Protein AF-A0A286IMK8-F1 (afdb_monomer)

Mean predicted aligned error: 11.11 Å

Sequence (175 aa):
MNRRSILKTLGTTAIAAVALPTWAKGWTKEGLPSTNFFSVNEQSLTQLLVEAIIPETDTPGAASLGVDKFIALMLKDCHSQEDQTAFKKGLVEIESVAKETFDKPFANCSMAQKQHLIEGLAVYDDSELKKFGGLLKYLTIRGFKHSEYYYTATGFEFAPGKYVGCVELNEGGQE

Nearest PDB structures (foldseek):
  4jd9-assembly7_G  TM=3.143E-01  e=3.909E+00  Phlebotomus duboscqi
 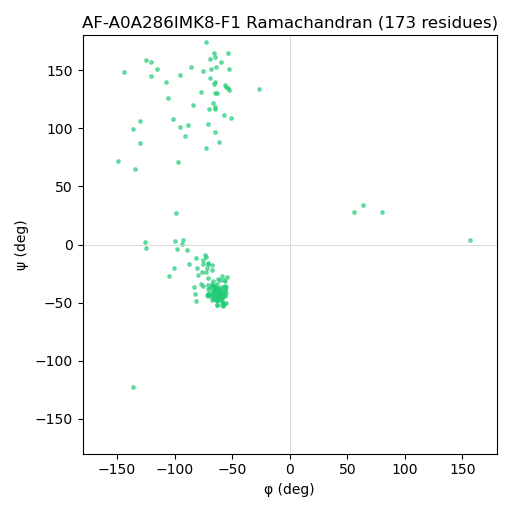 5hdi-assembly2_B  TM=2.600E-01  e=2.887E+00  Mycobacterium tuberculosis
  4m70-assembly4_H  TM=3.092E-01  e=5.855E+00  Solanum tuberosum
  2z36-assembly1_A  TM=1.895E-01  e=4.548E+00  Nonomuraea recticatena

Secondary structure (DSSP, 8-state):
--HHHHHHHHTTS--------GGGS-B-TTTSPP--SS-HHHHHHHHHHHHHHS--SSS--TTTTTHHHHHHHHHHHHS-HHHHHHHHHHHHHHHHHHHHHHSS-GGGS-HHHHHHHHHHHHH-S-HHHHHHHHHHHHHHHHHHHTBHHHHHHTT--SS-----------TT---

Radius of gyration: 23.12 Å; Cα contacts (8 Å, |Δi|>4): 148; chains: 1; bounding box: 50×53×66 Å

Solvent-accessible surface area (backbone atoms only — not comparable to full-atom values): 10482 Å² total; per-residue (Å²): 136,73,78,69,58,63,60,60,67,61,71,78,74,74,91,66,82,79,75,71,56,77,87,76,48,57,53,47,59,85,73,53,80,91,72,81,76,52,54,76,65,56,44,53,51,41,28,54,51,35,22,59,75,38,56,64,70,100,49,86,17,28,40,79,56,31,29,41,59,48,44,45,50,45,40,67,77,74,45,52,73,64,56,47,49,50,42,55,50,33,59,54,50,53,39,48,51,30,30,74,74,68,76,36,53,56,88,74,45,52,71,72,54,47,39,52,52,57,57,43,26,77,66,52,87,50,67,62,50,26,48,30,40,50,50,52,52,52,47,40,56,50,39,45,64,48,22,41,64,42,35,62,74,69,68,62,60,97,68,75,73,78,89,71,90,77,72,86,79,68,94,78,76,81,132

Foldseek 3Di:
DDPVVVVVVVVPDDPDPCPDPPVLAFDALVNQDDDPLDDPVLLVLLLLLLCLLFPDDVDDGLSSRVLSSVLSVCCVPPHDPVVSVLLVVLSVVLQVVLCVVPVDGLVPDDSVSSNVSLVVLCVDPDPSSVSNSVSSSVSSVVSVCRHNRNCVVVVPDSDPDDDPPDDPPDPPDDD

pLDDT: mean 83.24, std 14.69, range [39.19, 97.0]

Structure (mmCIF, N/CA/C/O backbone):
data_AF-A0A286IMK8-F1
#
_entry.id   AF-A0A286IMK8-F1
#
loop_
_atom_site.group_PDB
_atom_site.id
_atom_site.type_symbol
_atom_site.label_atom_id
_atom_site.label_alt_id
_atom_site.label_comp_id
_atom_site.label_asym_id
_atom_site.label_entity_id
_atom_site.label_seq_id
_atom_site.pdbx_PDB_ins_code
_atom_site.Cartn_x
_atom_site.Cartn_y
_atom_site.Cartn_z
_atom_site.occupancy
_atom_site.B_iso_or_equiv
_atom_site.auth_seq_id
_atom_site.auth_comp_id
_atom_site.auth_asym_id
_atom_site.auth_atom_id
_atom_site.pdbx_PDB_model_num
ATOM 1 N N . MET A 1 1 ? 17.763 38.376 -43.093 1.00 50.38 1 MET A N 1
ATOM 2 C CA . MET A 1 1 ? 17.867 37.561 -41.858 1.00 50.38 1 MET A CA 1
ATOM 3 C C . MET A 1 1 ? 17.520 36.111 -42.185 1.00 50.38 1 MET A C 1
ATOM 5 O O . MET A 1 1 ? 16.357 35.796 -42.414 1.00 50.38 1 MET A O 1
ATOM 9 N N . ASN A 1 2 ? 18.535 35.254 -42.326 1.00 53.34 2 ASN A N 1
ATOM 10 C CA . ASN A 1 2 ? 18.394 33.894 -42.856 1.00 53.34 2 ASN A CA 1
ATOM 11 C C . ASN A 1 2 ? 18.080 32.890 -41.737 1.00 53.34 2 ASN A C 1
ATOM 13 O O . ASN A 1 2 ? 18.956 32.468 -40.995 1.00 53.34 2 ASN A O 1
ATOM 17 N N . ARG A 1 3 ? 16.817 32.474 -41.639 1.00 68.25 3 ARG A N 1
ATOM 18 C CA . ARG A 1 3 ? 16.311 31.534 -40.615 1.00 68.25 3 ARG A CA 1
ATOM 19 C C . ARG A 1 3 ? 16.871 30.112 -40.769 1.00 68.25 3 ARG A C 1
ATOM 21 O O . ARG A 1 3 ? 16.818 29.311 -39.847 1.00 68.25 3 ARG A O 1
ATOM 28 N N . ARG A 1 4 ? 17.409 29.802 -41.952 1.00 66.25 4 ARG A N 1
ATOM 29 C CA . ARG A 1 4 ? 17.904 28.471 -42.330 1.00 66.25 4 ARG A CA 1
ATOM 30 C C . ARG A 1 4 ? 19.367 28.221 -41.953 1.00 66.25 4 ARG A C 1
ATOM 32 O O . ARG A 1 4 ? 19.775 27.067 -41.933 1.00 66.25 4 ARG A O 1
ATOM 39 N N . SER A 1 5 ? 20.158 29.256 -41.658 1.00 56.44 5 SER A N 1
ATOM 40 C CA . SER A 1 5 ? 21.561 29.067 -41.254 1.00 56.44 5 SER A CA 1
ATOM 41 C C . SER A 1 5 ? 21.680 28.595 -39.805 1.00 56.44 5 SER A C 1
ATOM 43 O O . SER A 1 5 ? 22.529 27.766 -39.512 1.00 56.44 5 SER 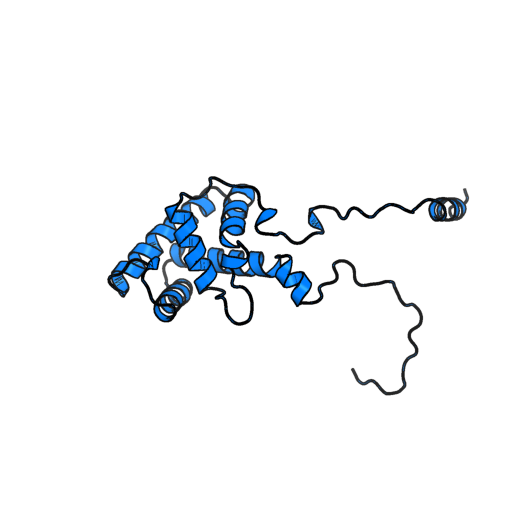A O 1
ATOM 45 N N . ILE A 1 6 ? 20.775 29.042 -38.930 1.00 60.34 6 ILE A N 1
ATOM 46 C CA . ILE A 1 6 ? 20.775 28.705 -37.498 1.00 60.34 6 ILE A CA 1
ATOM 47 C C . ILE A 1 6 ? 20.520 27.205 -37.274 1.00 60.34 6 ILE A C 1
ATOM 49 O O . ILE A 1 6 ? 21.141 26.594 -36.410 1.00 60.34 6 ILE A O 1
ATOM 53 N N . LEU A 1 7 ? 19.678 26.581 -38.105 1.00 60.22 7 LEU A N 1
ATOM 54 C CA . LEU A 1 7 ? 19.396 25.142 -38.023 1.00 60.22 7 LEU A CA 1
ATOM 55 C C . LEU A 1 7 ? 20.573 24.268 -38.477 1.00 60.22 7 LEU A C 1
ATOM 57 O O . LEU A 1 7 ? 20.723 23.153 -37.989 1.00 60.22 7 LEU A O 1
ATOM 61 N N . LYS A 1 8 ? 21.424 24.760 -39.387 1.00 56.56 8 LYS A N 1
ATOM 62 C CA . LYS A 1 8 ? 22.581 23.992 -39.875 1.00 56.56 8 LYS A CA 1
ATOM 63 C C . LYS A 1 8 ? 23.711 23.943 -38.850 1.00 56.56 8 LYS A C 1
ATOM 65 O O . LYS A 1 8 ? 24.350 22.907 -38.721 1.00 56.56 8 LYS A O 1
ATOM 70 N N . THR A 1 9 ? 23.922 25.021 -38.096 1.00 56.53 9 THR A N 1
ATOM 71 C CA . THR A 1 9 ? 24.972 25.079 -37.066 1.00 56.53 9 THR A CA 1
ATOM 72 C C . THR A 1 9 ? 24.598 24.310 -35.795 1.00 56.53 9 THR A C 1
ATOM 74 O O . THR A 1 9 ? 25.484 23.858 -35.080 1.00 56.53 9 THR A O 1
ATOM 77 N N . LEU A 1 10 ? 23.302 24.105 -35.528 1.00 58.66 10 LEU A N 1
ATOM 78 C CA . LEU A 1 10 ? 22.835 23.298 -34.393 1.00 58.66 10 LEU A CA 1
ATOM 79 C C . LEU A 1 10 ? 23.052 21.786 -34.600 1.00 58.66 10 LEU A C 1
ATOM 81 O O . LEU A 1 10 ? 23.125 21.036 -33.633 1.00 58.66 10 LEU A O 1
ATOM 85 N N . GLY A 1 11 ? 23.157 21.332 -35.855 1.00 58.84 11 GLY A N 1
ATOM 86 C CA . GLY A 1 11 ? 23.260 19.908 -36.192 1.00 58.84 11 GLY A CA 1
ATOM 87 C C . GLY A 1 11 ? 24.625 19.270 -35.914 1.00 58.84 11 GLY A C 1
ATOM 88 O O . GLY A 1 11 ? 24.718 18.049 -35.870 1.00 58.84 11 GLY A O 1
ATOM 89 N N . THR A 1 12 ? 25.686 20.059 -35.721 1.00 59.00 12 THR A N 1
ATOM 90 C CA . THR A 1 12 ? 27.065 19.542 -35.645 1.00 59.00 12 THR A CA 1
ATOM 91 C C . THR A 1 12 ? 27.605 19.344 -34.226 1.00 59.00 12 THR A C 1
ATOM 93 O O . THR A 1 12 ? 28.707 18.829 -34.071 1.00 59.00 12 THR A O 1
ATOM 96 N N . THR A 1 13 ? 26.859 19.705 -33.178 1.00 60.62 13 THR A N 1
ATOM 97 C CA . THR A 1 13 ? 27.341 19.650 -31.783 1.00 60.62 13 THR A CA 1
ATOM 98 C C . THR A 1 13 ? 26.315 19.033 -30.834 1.00 60.62 13 THR A C 1
ATOM 100 O O . THR A 1 13 ? 25.808 19.707 -29.941 1.00 60.62 13 THR A O 1
ATOM 103 N N . ALA A 1 14 ? 25.991 17.751 -31.007 1.00 56.91 14 ALA A N 1
ATOM 104 C CA . ALA A 1 14 ? 25.185 17.025 -30.025 1.00 56.91 14 ALA A CA 1
ATOM 105 C C . ALA A 1 14 ? 25.545 15.532 -29.969 1.00 56.91 14 ALA A C 1
ATOM 107 O O . ALA A 1 14 ? 24.767 14.676 -30.372 1.00 56.91 14 ALA A O 1
ATOM 108 N N . ILE A 1 15 ? 26.713 15.210 -29.411 1.00 57.78 15 ILE A N 1
ATOM 109 C CA . ILE A 1 15 ? 26.846 13.969 -28.635 1.00 57.78 15 ILE A CA 1
ATOM 110 C C . ILE A 1 15 ? 26.671 14.387 -27.176 1.00 57.78 15 ILE A C 1
ATOM 112 O O . ILE A 1 15 ? 27.627 14.507 -26.417 1.00 57.78 15 ILE A O 1
ATOM 116 N N . ALA A 1 16 ? 25.439 14.736 -26.812 1.00 60.06 16 ALA A N 1
ATOM 117 C CA . ALA A 1 16 ? 25.075 14.885 -25.414 1.00 60.06 16 ALA A CA 1
ATOM 118 C C . ALA A 1 16 ? 24.733 13.485 -24.900 1.00 60.06 16 ALA A C 1
ATOM 120 O O . ALA A 1 16 ? 23.828 12.842 -25.431 1.00 60.06 16 ALA A O 1
ATOM 121 N N . ALA A 1 17 ? 25.457 12.998 -23.889 1.00 59.66 17 ALA A N 1
ATOM 122 C CA . ALA A 1 17 ? 24.993 11.855 -23.116 1.00 59.66 17 ALA A CA 1
ATOM 123 C C . ALA A 1 17 ? 23.621 12.234 -22.549 1.00 59.66 17 ALA A C 1
ATOM 125 O O . ALA A 1 17 ? 23.520 13.157 -21.738 1.00 59.66 17 ALA A O 1
ATOM 126 N N . VAL A 1 18 ? 22.558 11.592 -23.034 1.00 60.78 18 VAL A N 1
ATOM 127 C CA . VAL A 1 18 ? 21.197 11.867 -22.574 1.00 60.78 18 VAL A CA 1
ATOM 128 C C . VAL A 1 18 ? 21.068 11.270 -21.177 1.00 60.78 18 VAL A C 1
ATOM 130 O O . VAL A 1 18 ? 20.618 10.143 -20.994 1.00 60.78 18 VAL A O 1
ATOM 133 N N . ALA A 1 19 ? 21.512 12.017 -20.168 1.00 65.19 19 ALA A N 1
ATOM 134 C CA . ALA A 1 19 ? 21.077 11.787 -18.806 1.00 65.19 19 ALA A CA 1
ATOM 135 C C . ALA A 1 19 ? 19.581 12.107 -18.787 1.00 65.19 19 ALA A C 1
ATOM 137 O O . ALA A 1 19 ? 19.188 13.274 -18.750 1.00 65.19 19 ALA A O 1
ATOM 138 N N . LEU A 1 20 ? 18.748 11.069 -18.911 1.00 64.19 20 LEU A N 1
ATOM 139 C CA . LEU A 1 20 ? 17.307 11.223 -18.774 1.00 64.19 20 LEU A CA 1
ATOM 140 C C . LEU A 1 20 ? 17.022 11.925 -17.439 1.00 64.19 20 LEU A C 1
ATOM 142 O O . LEU A 1 20 ? 17.604 11.531 -16.419 1.00 64.19 20 LEU A O 1
ATOM 146 N N . PRO A 1 21 ? 16.153 12.950 -17.427 1.00 67.12 21 PRO A N 1
ATOM 147 C CA . PRO A 1 21 ? 15.709 13.561 -16.187 1.00 67.12 21 PRO A CA 1
ATOM 148 C C . PRO A 1 21 ? 15.174 12.502 -15.219 1.00 67.12 21 PRO A C 1
ATOM 150 O O . PRO A 1 21 ? 14.624 11.489 -15.646 1.00 67.12 21 PRO A O 1
ATOM 153 N N . THR A 1 22 ? 15.278 12.740 -13.913 1.00 64.44 22 THR A N 1
ATOM 154 C CA . THR A 1 22 ? 14.801 11.793 -12.888 1.00 64.44 22 THR A CA 1
ATOM 155 C C . THR A 1 22 ? 13.318 11.447 -13.032 1.00 64.44 22 THR A C 1
ATOM 157 O O . THR A 1 22 ? 12.937 10.318 -12.754 1.00 64.44 22 THR A O 1
ATOM 160 N N . TRP A 1 23 ? 12.497 12.371 -13.541 1.00 60.88 23 TRP A N 1
ATOM 161 C CA . TRP A 1 23 ? 11.076 12.140 -13.826 1.00 60.88 23 TRP A CA 1
ATOM 162 C C . TRP A 1 23 ? 10.814 11.218 -15.031 1.00 60.88 23 TRP A C 1
ATOM 164 O O . TRP A 1 23 ? 9.705 10.712 -15.170 1.00 60.88 23 TRP A O 1
ATOM 174 N N . ALA A 1 24 ? 11.809 11.001 -15.899 1.00 64.94 24 ALA A N 1
ATOM 175 C CA . ALA A 1 24 ? 11.723 10.126 -17.072 1.00 64.94 24 ALA A CA 1
ATOM 176 C C . ALA A 1 24 ? 12.189 8.685 -16.781 1.00 64.94 24 ALA A C 1
ATOM 178 O O . ALA A 1 24 ? 12.253 7.859 -17.689 1.00 64.94 24 ALA A O 1
ATOM 179 N N . LYS A 1 25 ? 12.533 8.380 -15.524 1.00 69.19 25 LYS A N 1
ATOM 180 C CA . LYS A 1 25 ? 12.802 7.022 -15.044 1.00 69.19 25 LYS A CA 1
ATOM 181 C C . LYS A 1 25 ? 11.639 6.566 -14.162 1.00 69.19 25 LYS A C 1
ATOM 183 O O . LYS A 1 25 ? 11.116 7.354 -13.376 1.00 69.19 25 LYS A O 1
ATOM 188 N N . GLY A 1 26 ? 11.241 5.299 -14.289 1.00 69.69 26 GLY A N 1
ATOM 189 C CA . GLY A 1 26 ? 10.354 4.665 -13.310 1.00 69.69 26 GLY A CA 1
ATOM 190 C C . GLY A 1 26 ? 10.996 4.662 -11.921 1.00 69.69 26 GLY A C 1
ATOM 191 O O . GLY A 1 26 ? 12.218 4.771 -11.795 1.00 69.69 26 GLY A O 1
ATOM 192 N N . TRP A 1 27 ? 10.181 4.563 -10.874 1.00 83.62 27 TRP A N 1
ATOM 193 C CA . TRP A 1 27 ? 10.703 4.481 -9.510 1.00 83.62 27 TRP A CA 1
ATOM 194 C C . TRP A 1 27 ? 11.038 3.026 -9.139 1.00 83.62 27 TRP A C 1
ATOM 196 O O . TRP A 1 27 ? 10.424 2.084 -9.651 1.00 83.62 27 TRP A O 1
ATOM 206 N N . THR A 1 28 ? 12.000 2.854 -8.228 1.00 82.94 28 THR A N 1
ATOM 207 C CA . THR A 1 28 ? 12.388 1.567 -7.628 1.00 82.94 28 THR A CA 1
ATOM 208 C C . THR A 1 28 ? 12.317 1.636 -6.112 1.00 82.94 28 THR A C 1
ATOM 210 O O . THR A 1 28 ? 12.392 2.719 -5.525 1.00 82.94 28 THR A O 1
ATOM 213 N N . LYS A 1 29 ? 12.219 0.478 -5.457 1.00 82.94 29 LYS A N 1
ATOM 214 C CA . LYS A 1 29 ? 12.190 0.372 -3.994 1.00 82.94 29 LYS A CA 1
ATOM 215 C C . LYS A 1 29 ? 13.415 1.008 -3.330 1.00 82.94 29 LYS A C 1
ATOM 217 O O . LYS A 1 29 ? 13.281 1.599 -2.260 1.00 82.94 29 LYS A O 1
ATOM 222 N N . GLU A 1 30 ? 14.583 0.895 -3.955 1.00 84.81 30 GLU A N 1
ATOM 223 C CA . GLU A 1 30 ? 15.857 1.455 -3.490 1.00 84.81 30 GLU A CA 1
ATOM 224 C C . GLU A 1 30 ? 15.979 2.952 -3.804 1.00 84.81 30 GLU A C 1
ATOM 226 O O . GLU A 1 30 ? 16.683 3.673 -3.101 1.00 84.81 30 GLU A O 1
ATOM 231 N N . GLY A 1 31 ? 15.292 3.426 -4.848 1.00 79.94 31 GLY A N 1
ATOM 232 C CA . GLY A 1 31 ? 15.277 4.829 -5.257 1.00 79.94 31 GLY A CA 1
ATOM 233 C C . GLY A 1 31 ? 14.312 5.711 -4.461 1.00 79.94 31 GLY A C 1
ATOM 234 O O . GLY A 1 31 ? 14.372 6.935 -4.584 1.00 79.94 31 GLY A O 1
ATOM 235 N N . LEU A 1 32 ? 13.424 5.124 -3.652 1.00 83.12 32 LEU A N 1
ATOM 236 C CA . LEU A 1 32 ? 12.491 5.885 -2.823 1.00 83.12 32 LEU A CA 1
ATOM 237 C C . LEU A 1 32 ? 13.187 6.470 -1.583 1.00 83.12 32 LEU A C 1
ATOM 239 O O . LEU A 1 32 ? 13.845 5.734 -0.842 1.00 83.12 32 LEU A O 1
ATOM 243 N N . PRO A 1 33 ? 12.998 7.770 -1.287 1.00 83.38 33 PRO A N 1
ATOM 244 C CA . PRO A 1 33 ? 13.485 8.352 -0.046 1.00 83.38 33 PRO A CA 1
ATOM 245 C C . PRO A 1 33 ? 12.761 7.737 1.158 1.00 83.38 33 PRO A C 1
ATOM 247 O O . PRO A 1 33 ? 11.544 7.541 1.146 1.00 83.38 33 PRO A O 1
ATOM 250 N N . SER A 1 34 ? 13.504 7.475 2.232 1.00 79.75 34 SER A N 1
ATOM 251 C CA . SER A 1 34 ? 12.917 7.045 3.502 1.00 79.75 34 SER A CA 1
ATOM 252 C C . SER A 1 34 ? 12.008 8.138 4.065 1.00 79.75 34 SER A C 1
ATOM 254 O O . SER A 1 34 ? 12.410 9.298 4.182 1.00 79.75 34 SER A O 1
ATOM 256 N N . THR A 1 35 ? 10.788 7.770 4.457 1.00 84.25 35 THR A N 1
ATOM 257 C CA . THR A 1 35 ? 9.839 8.685 5.100 1.00 84.25 35 THR A CA 1
ATOM 258 C C . THR A 1 35 ? 9.459 8.163 6.482 1.00 84.25 35 THR A C 1
ATOM 260 O O . THR A 1 35 ? 9.330 6.960 6.680 1.00 84.25 35 THR A O 1
ATOM 263 N N . ASN A 1 36 ? 9.250 9.077 7.432 1.00 87.38 36 ASN A N 1
ATOM 264 C CA . ASN A 1 36 ? 8.720 8.768 8.767 1.00 87.38 36 ASN A CA 1
ATOM 265 C C . ASN A 1 36 ? 7.212 9.064 8.847 1.00 87.38 36 ASN A C 1
ATOM 267 O O . ASN A 1 36 ? 6.710 9.451 9.900 1.00 87.38 36 ASN A O 1
ATOM 271 N N . PHE A 1 37 ? 6.504 9.003 7.713 1.00 92.62 37 PHE A N 1
ATOM 272 C CA . PHE A 1 37 ? 5.087 9.361 7.663 1.00 92.62 37 PHE A CA 1
ATOM 273 C C . PHE A 1 37 ? 4.227 8.348 8.428 1.00 92.62 37 PHE A C 1
ATOM 275 O O . PHE A 1 37 ? 3.368 8.741 9.221 1.00 92.62 37 PHE A O 1
ATOM 282 N N . PHE A 1 38 ? 4.497 7.059 8.226 1.00 93.94 38 PHE A N 1
ATOM 283 C CA . PHE A 1 38 ? 3.876 5.967 8.962 1.00 93.94 38 PHE A CA 1
ATOM 284 C C . PHE A 1 38 ? 4.736 5.523 10.145 1.00 93.94 38 PHE A C 1
ATOM 286 O O . PHE A 1 38 ? 5.967 5.516 10.084 1.00 93.94 38 PHE A O 1
ATOM 293 N N . SER A 1 39 ? 4.072 5.107 11.219 1.00 94.69 39 SER A N 1
ATOM 294 C CA . SER A 1 39 ? 4.681 4.271 12.250 1.00 94.69 39 SER A CA 1
ATOM 295 C C . SER A 1 39 ? 5.030 2.888 11.686 1.00 94.69 39 SER A C 1
ATOM 297 O O . SER A 1 39 ? 4.524 2.476 10.642 1.00 94.69 39 SER A O 1
ATOM 299 N N . VAL A 1 40 ? 5.861 2.124 12.399 1.00 93.19 40 VAL A N 1
ATOM 300 C CA . VAL A 1 40 ? 6.261 0.766 11.980 1.00 93.19 40 VAL A CA 1
ATOM 301 C C . VAL A 1 40 ? 5.047 -0.150 11.767 1.00 93.19 40 VAL A C 1
ATOM 303 O O . VAL A 1 40 ? 5.008 -0.922 10.807 1.00 93.19 40 VAL A O 1
ATOM 306 N N . ASN A 1 41 ? 4.034 -0.031 12.629 1.00 93.44 41 ASN A N 1
ATOM 307 C CA . ASN A 1 41 ? 2.817 -0.837 12.543 1.00 93.44 41 ASN A CA 1
ATOM 308 C C . ASN A 1 41 ? 1.937 -0.407 11.361 1.00 93.44 41 ASN A C 1
ATOM 310 O O . ASN A 1 41 ? 1.475 -1.262 10.613 1.00 93.44 41 ASN A O 1
ATOM 314 N N . GLU A 1 42 ? 1.759 0.902 11.150 1.00 95.31 42 GLU A N 1
ATOM 315 C CA . GLU A 1 42 ? 1.020 1.441 9.996 1.00 95.31 42 GLU A CA 1
ATOM 316 C C . GLU A 1 42 ? 1.688 1.046 8.671 1.00 95.31 42 GLU A C 1
ATOM 318 O O . GLU A 1 42 ? 1.000 0.655 7.729 1.00 95.31 42 GLU A O 1
ATOM 323 N N . GLN A 1 43 ? 3.024 1.085 8.605 1.00 95.50 43 GLN A N 1
ATOM 324 C CA . GLN A 1 43 ? 3.779 0.660 7.426 1.00 95.50 43 GLN A CA 1
ATOM 325 C C . GLN A 1 43 ? 3.577 -0.834 7.152 1.00 95.50 43 GLN A C 1
ATOM 327 O O . GLN A 1 43 ? 3.278 -1.215 6.024 1.00 95.50 43 GLN A O 1
ATOM 332 N N . SER A 1 44 ? 3.694 -1.672 8.186 1.00 95.00 44 SER A N 1
ATOM 333 C CA . SER A 1 44 ? 3.524 -3.126 8.062 1.00 95.00 44 SER A CA 1
ATOM 334 C C . SER A 1 44 ? 2.101 -3.493 7.633 1.00 95.00 44 SER A C 1
ATOM 336 O O . SER A 1 44 ? 1.912 -4.341 6.763 1.00 95.00 44 SER A O 1
ATOM 338 N N . LEU A 1 45 ? 1.090 -2.822 8.193 1.00 95.81 45 LEU A N 1
ATOM 339 C CA . LEU A 1 45 ? -0.302 -3.011 7.792 1.00 95.81 45 LEU A CA 1
ATOM 340 C C . LEU A 1 45 ? -0.535 -2.557 6.346 1.00 95.81 45 LEU A C 1
ATOM 342 O O . LEU A 1 45 ? -1.134 -3.289 5.562 1.00 95.81 45 LEU A O 1
ATOM 346 N N . THR A 1 46 ? -0.001 -1.395 5.964 1.00 96.44 46 THR A N 1
ATOM 347 C CA . THR A 1 46 ? -0.085 -0.888 4.585 1.00 96.44 46 THR A CA 1
ATOM 348 C C . THR A 1 46 ? 0.576 -1.852 3.603 1.00 96.44 46 THR A C 1
ATOM 350 O O . THR A 1 46 ? 0.008 -2.125 2.551 1.00 96.44 46 THR A O 1
ATOM 353 N N . GLN A 1 47 ? 1.725 -2.432 3.958 1.00 96.25 47 GLN A N 1
ATOM 354 C CA . GLN A 1 47 ? 2.402 -3.448 3.154 1.00 96.25 47 GLN A CA 1
ATOM 355 C C . GLN A 1 47 ? 1.516 -4.676 2.908 1.00 96.25 47 GLN A C 1
ATOM 357 O O . GLN A 1 47 ? 1.403 -5.144 1.779 1.00 96.25 47 GLN A O 1
ATOM 362 N N . LEU A 1 48 ? 0.842 -5.174 3.945 1.00 95.69 48 LEU A N 1
ATOM 363 C CA . LEU A 1 48 ? -0.078 -6.306 3.818 1.00 95.69 48 LEU A CA 1
ATOM 364 C C . LEU A 1 48 ? -1.320 -5.963 2.989 1.00 95.69 48 LEU A C 1
ATOM 366 O O . LEU A 1 48 ? -1.826 -6.817 2.264 1.00 95.69 48 LEU A O 1
ATOM 370 N N . LEU A 1 49 ? -1.812 -4.729 3.101 1.00 96.06 49 LEU A N 1
ATOM 371 C CA . LEU A 1 49 ? -2.959 -4.241 2.342 1.00 96.06 49 LEU A CA 1
ATOM 372 C C . LEU A 1 49 ? -2.646 -4.125 0.850 1.00 96.06 49 LEU A C 1
ATOM 374 O O . LEU A 1 49 ? -3.420 -4.619 0.034 1.00 96.06 49 LEU A O 1
ATOM 378 N N . VAL A 1 50 ? -1.515 -3.512 0.480 1.00 96.62 50 VAL A N 1
ATOM 379 C CA . VAL A 1 50 ? -1.135 -3.396 -0.938 1.00 96.62 50 VAL A CA 1
ATOM 380 C C . VAL A 1 50 ? -0.874 -4.764 -1.558 1.00 96.62 50 VAL A C 1
ATOM 382 O O . VAL A 1 50 ? -1.282 -4.996 -2.693 1.00 96.62 50 VAL A O 1
ATOM 385 N N . GLU A 1 51 ? -0.276 -5.685 -0.799 1.00 95.56 51 GLU A N 1
ATOM 386 C CA . GLU A 1 51 ? -0.051 -7.063 -1.236 1.00 95.56 51 GLU A CA 1
ATOM 387 C C . GLU A 1 51 ? -1.365 -7.812 -1.455 1.00 95.56 51 GLU A C 1
ATOM 389 O O . GLU A 1 51 ? -1.510 -8.550 -2.416 1.00 95.56 51 GLU A O 1
ATOM 394 N N . ALA A 1 52 ? -2.369 -7.590 -0.612 1.00 94.62 52 ALA A N 1
ATOM 395 C CA . ALA A 1 52 ? -3.678 -8.195 -0.820 1.00 94.62 52 ALA A CA 1
ATOM 396 C C . ALA A 1 52 ? -4.449 -7.580 -2.012 1.00 94.62 52 ALA A C 1
ATOM 398 O O . ALA A 1 52 ? -5.354 -8.223 -2.538 1.00 94.62 52 ALA A O 1
ATOM 399 N N . ILE A 1 53 ? -4.103 -6.364 -2.464 1.00 94.62 53 ILE A N 1
ATOM 400 C CA . ILE A 1 53 ? -4.690 -5.741 -3.668 1.00 94.62 53 ILE A CA 1
ATOM 401 C C . ILE A 1 53 ? -4.008 -6.241 -4.951 1.00 94.62 53 ILE A C 1
ATOM 403 O O . ILE A 1 53 ? -4.694 -6.492 -5.942 1.00 94.62 53 ILE A O 1
ATOM 407 N N . ILE A 1 54 ? -2.676 -6.357 -4.956 1.00 94.56 54 ILE A N 1
ATOM 408 C CA . ILE A 1 54 ? -1.895 -6.932 -6.064 1.00 94.56 54 ILE A CA 1
ATOM 409 C C . ILE A 1 54 ? -0.938 -7.975 -5.472 1.00 94.56 54 ILE A C 1
ATOM 411 O O . ILE A 1 54 ? 0.194 -7.620 -5.124 1.00 94.5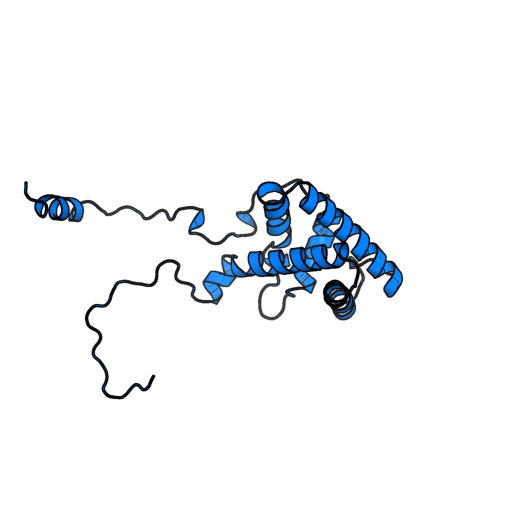6 54 ILE A O 1
ATOM 415 N N . PRO A 1 55 ? -1.390 -9.233 -5.329 1.00 94.44 55 PRO A N 1
ATOM 416 C CA . PRO A 1 55 ? -0.592 -10.284 -4.714 1.00 94.44 55 PRO A CA 1
ATOM 417 C C . PRO A 1 55 ? 0.504 -10.789 -5.644 1.00 94.44 55 PRO A C 1
ATOM 419 O O . PRO A 1 55 ? 0.346 -10.826 -6.868 1.00 94.44 55 PRO A O 1
ATOM 422 N N . GLU A 1 56 ? 1.606 -11.225 -5.045 1.00 93.62 56 GLU A N 1
ATOM 423 C CA . GLU A 1 56 ? 2.660 -11.947 -5.738 1.00 93.62 56 GLU A CA 1
ATOM 424 C C . GLU A 1 56 ? 2.144 -13.297 -6.253 1.00 93.62 56 GLU A C 1
ATOM 426 O O . GLU A 1 56 ? 1.507 -14.076 -5.539 1.00 93.62 56 GLU A O 1
ATOM 431 N N . THR A 1 57 ? 2.405 -13.548 -7.532 1.00 90.44 57 THR A N 1
ATOM 432 C CA . THR A 1 57 ? 2.057 -14.789 -8.234 1.00 90.44 57 THR A CA 1
ATOM 433 C C . THR A 1 57 ? 3.264 -15.203 -9.080 1.00 90.44 57 THR A C 1
ATOM 435 O O . THR A 1 57 ? 4.362 -15.318 -8.544 1.00 90.44 57 THR A O 1
ATOM 438 N N . ASP A 1 58 ? 3.110 -15.353 -10.397 1.00 90.00 58 ASP A N 1
ATOM 439 C CA . ASP A 1 58 ? 4.235 -15.498 -11.331 1.00 90.00 58 ASP A CA 1
ATOM 440 C C . ASP A 1 58 ? 4.944 -14.152 -11.588 1.00 90.00 58 ASP A C 1
ATOM 442 O O . ASP A 1 58 ? 6.041 -14.095 -12.145 1.00 90.00 58 ASP A O 1
ATOM 446 N N . THR A 1 59 ? 4.307 -13.052 -11.178 1.00 90.19 59 THR A N 1
ATOM 447 C CA . THR A 1 59 ? 4.842 -11.689 -11.216 1.00 90.19 59 THR A CA 1
ATOM 448 C C . THR A 1 59 ? 5.009 -11.139 -9.797 1.00 90.19 59 THR A C 1
A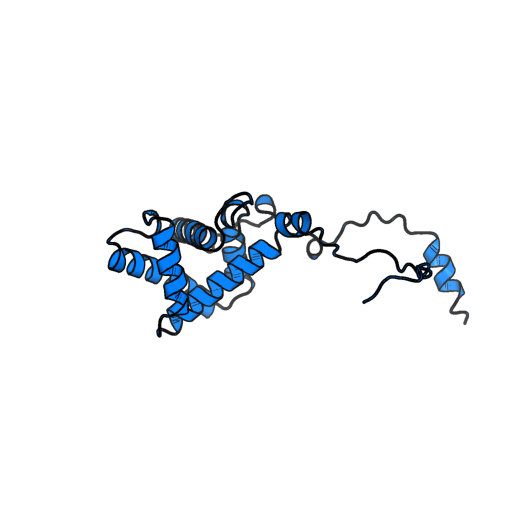TOM 450 O O . 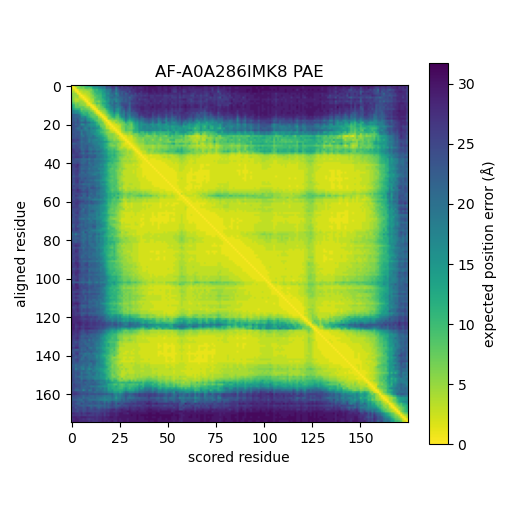THR A 1 59 ? 4.207 -11.491 -8.926 1.00 90.19 59 THR A O 1
ATOM 453 N N . PRO A 1 60 ? 5.976 -10.233 -9.554 1.00 92.81 60 PRO A N 1
ATOM 454 C CA . PRO A 1 60 ? 6.136 -9.566 -8.266 1.00 92.81 60 PRO A CA 1
ATOM 455 C C . PRO A 1 60 ? 4.846 -8.857 -7.831 1.00 92.81 60 PRO A C 1
ATOM 457 O O . PRO A 1 60 ? 4.211 -8.165 -8.630 1.00 92.81 60 PRO A O 1
ATOM 460 N N . GLY A 1 61 ? 4.483 -9.022 -6.557 1.00 94.06 61 GLY A N 1
ATOM 461 C CA . GLY A 1 61 ? 3.374 -8.312 -5.918 1.00 94.06 61 GLY A CA 1
ATOM 462 C C . GLY A 1 61 ? 3.666 -6.832 -5.647 1.00 94.06 61 GLY A C 1
ATOM 463 O O . GLY A 1 61 ? 4.777 -6.327 -5.832 1.00 94.06 61 GLY A O 1
ATOM 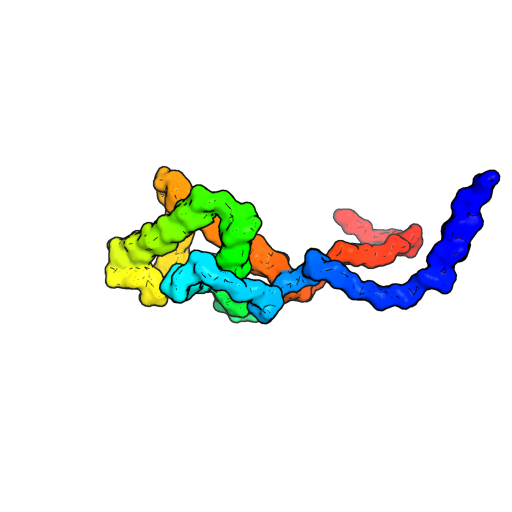464 N N . ALA A 1 62 ? 2.661 -6.097 -5.174 1.00 95.62 62 ALA A N 1
ATOM 465 C CA . ALA A 1 62 ? 2.829 -4.680 -4.853 1.00 95.62 62 ALA A CA 1
ATOM 466 C C . ALA A 1 62 ? 3.780 -4.444 -3.668 1.00 95.62 62 ALA A C 1
ATOM 468 O O . ALA A 1 62 ? 4.537 -3.467 -3.683 1.00 95.62 62 ALA A O 1
ATOM 469 N N . ALA A 1 63 ? 3.795 -5.314 -2.652 1.00 94.44 63 ALA A N 1
ATOM 470 C CA . ALA A 1 63 ? 4.709 -5.131 -1.526 1.00 94.44 63 ALA A CA 1
ATOM 471 C C . ALA A 1 63 ? 6.167 -5.405 -1.909 1.00 94.44 63 ALA A C 1
ATOM 473 O O . ALA A 1 63 ? 7.073 -4.725 -1.417 1.00 94.44 63 ALA A O 1
ATOM 474 N N . SER A 1 64 ? 6.423 -6.368 -2.799 1.00 93.69 64 SER A N 1
ATOM 475 C CA . SER A 1 64 ? 7.793 -6.675 -3.224 1.00 93.69 64 SER A CA 1
ATOM 476 C C . SER A 1 64 ? 8.414 -5.503 -3.993 1.00 93.69 64 SER A C 1
ATOM 478 O O . SER A 1 64 ? 9.568 -5.150 -3.727 1.00 93.69 64 SER A O 1
ATOM 480 N N . LEU A 1 65 ? 7.613 -4.802 -4.807 1.00 93.69 65 LEU A N 1
ATOM 481 C CA . LEU A 1 65 ? 8.003 -3.572 -5.507 1.00 93.69 65 LEU A CA 1
ATOM 482 C C . LEU A 1 65 ? 8.108 -2.334 -4.598 1.00 93.69 65 LEU A C 1
ATOM 484 O O . LEU A 1 65 ? 8.613 -1.305 -5.035 1.00 93.69 65 LEU A O 1
ATOM 488 N N . GLY A 1 66 ? 7.685 -2.412 -3.332 1.00 94.25 66 GLY A N 1
ATOM 489 C CA . GLY A 1 66 ? 7.763 -1.302 -2.375 1.00 94.25 66 GLY A CA 1
ATOM 490 C C . GLY A 1 66 ? 6.652 -0.260 -2.530 1.00 94.25 66 GLY A C 1
ATOM 491 O O . GLY A 1 66 ? 6.859 0.918 -2.224 1.00 94.25 66 GLY A O 1
ATOM 492 N N . VAL A 1 67 ? 5.481 -0.664 -3.035 1.00 96.38 67 VAL A N 1
ATOM 493 C CA . VAL A 1 67 ? 4.339 0.239 -3.263 1.00 96.38 67 VAL A CA 1
ATOM 494 C C . VAL A 1 67 ? 3.828 0.851 -1.953 1.00 96.38 67 VAL A C 1
ATOM 496 O O . VAL A 1 67 ? 3.380 1.992 -1.938 1.00 96.38 67 VAL A O 1
ATOM 499 N N . ASP A 1 68 ? 3.968 0.153 -0.831 1.00 95.75 68 ASP A N 1
ATOM 500 C CA . ASP A 1 68 ? 3.688 0.659 0.515 1.00 95.75 68 ASP A CA 1
ATOM 501 C C . ASP A 1 68 ? 4.516 1.909 0.862 1.00 95.75 68 ASP A C 1
ATOM 503 O O . ASP A 1 68 ? 3.998 2.882 1.414 1.00 95.75 68 ASP A O 1
ATOM 507 N N . LYS A 1 69 ? 5.800 1.926 0.486 1.00 95.19 69 LYS A N 1
ATOM 508 C CA . LYS A 1 69 ? 6.680 3.093 0.665 1.00 95.19 69 LYS A CA 1
ATOM 509 C C . LYS A 1 69 ? 6.315 4.225 -0.288 1.00 95.19 69 LYS A C 1
ATOM 511 O O . LYS A 1 69 ? 6.342 5.391 0.102 1.00 95.19 69 LYS A O 1
ATOM 516 N N . PHE A 1 70 ? 5.951 3.882 -1.524 1.00 95.69 70 PHE A N 1
ATOM 517 C CA . PHE A 1 70 ? 5.450 4.847 -2.500 1.00 95.69 70 PHE A CA 1
ATOM 518 C C . PHE A 1 70 ? 4.189 5.554 -1.979 1.00 95.69 70 PHE A C 1
ATOM 520 O O . PHE A 1 70 ? 4.110 6.778 -2.041 1.00 95.69 70 PHE A O 1
ATOM 527 N N . ILE A 1 71 ? 3.237 4.813 -1.400 1.00 96.38 71 ILE A N 1
ATOM 528 C CA . ILE A 1 71 ? 2.026 5.382 -0.790 1.00 96.38 71 ILE A CA 1
ATOM 529 C C . ILE A 1 71 ? 2.383 6.359 0.331 1.00 96.38 71 ILE A C 1
ATOM 531 O O . ILE A 1 71 ? 1.859 7.472 0.347 1.00 96.38 71 ILE A O 1
ATOM 535 N N . ALA A 1 72 ? 3.297 5.982 1.230 1.00 95.88 72 ALA A N 1
ATOM 536 C CA . ALA A 1 72 ? 3.734 6.852 2.322 1.00 95.88 72 ALA A CA 1
ATOM 537 C C . ALA A 1 72 ? 4.299 8.188 1.806 1.00 95.88 72 ALA A C 1
ATOM 539 O O . ALA A 1 72 ? 3.960 9.251 2.326 1.00 95.88 72 ALA A O 1
ATOM 540 N N . LEU A 1 73 ? 5.118 8.139 0.750 1.00 94.69 73 LEU A N 1
ATOM 541 C CA . LEU A 1 73 ? 5.674 9.327 0.104 1.00 94.69 73 LEU A CA 1
ATOM 542 C C . LEU A 1 73 ? 4.587 10.178 -0.567 1.00 94.69 73 LEU A C 1
ATOM 544 O O . LEU A 1 73 ? 4.534 11.387 -0.359 1.00 94.69 73 LEU A O 1
ATOM 548 N N . MET A 1 74 ? 3.690 9.549 -1.327 1.00 94.81 74 MET A N 1
ATOM 549 C CA . MET A 1 74 ? 2.607 10.242 -2.030 1.00 94.81 74 MET A CA 1
ATOM 550 C C . MET A 1 74 ? 1.635 10.932 -1.073 1.00 94.81 74 MET A C 1
ATOM 552 O O . MET A 1 74 ? 1.173 12.036 -1.359 1.00 94.81 74 MET A O 1
ATOM 556 N N . LEU A 1 75 ? 1.301 10.300 0.052 1.00 95.56 75 LEU A N 1
ATOM 557 C CA . LEU A 1 75 ? 0.435 10.908 1.061 1.00 95.56 75 LEU A CA 1
ATOM 558 C C . LEU A 1 75 ? 1.124 12.093 1.736 1.00 95.56 75 LEU A C 1
ATOM 560 O O . LEU A 1 75 ? 0.504 13.139 1.909 1.00 95.56 75 LEU A O 1
ATOM 564 N N . LYS A 1 76 ? 2.410 11.948 2.066 1.00 94.88 76 LYS A N 1
ATOM 565 C CA . LYS A 1 76 ? 3.193 13.001 2.709 1.00 94.88 76 LYS A CA 1
ATOM 566 C C . LYS A 1 76 ? 3.365 14.237 1.819 1.00 94.88 76 LYS A C 1
ATOM 568 O O . LYS A 1 76 ? 3.175 15.350 2.299 1.00 94.88 76 LYS A O 1
ATOM 573 N N . ASP A 1 77 ? 3.733 14.042 0.553 1.00 93.88 77 ASP A N 1
ATOM 574 C CA . ASP A 1 77 ? 4.195 15.137 -0.308 1.00 93.88 77 ASP A CA 1
ATOM 575 C C . ASP A 1 77 ? 3.112 15.659 -1.269 1.00 93.88 77 ASP A C 1
ATOM 577 O O . ASP A 1 77 ? 3.238 16.768 -1.786 1.00 93.88 77 ASP A O 1
ATOM 581 N N . CYS A 1 78 ? 2.059 14.879 -1.549 1.00 94.12 78 CYS A N 1
ATOM 582 C CA . CYS A 1 78 ? 1.072 15.211 -2.588 1.00 94.12 78 CYS A CA 1
ATOM 583 C C . CYS A 1 78 ? -0.388 15.262 -2.113 1.00 94.12 78 CYS A C 1
ATOM 585 O O . CYS A 1 78 ? -1.254 15.572 -2.929 1.00 94.12 78 CYS A O 1
ATOM 587 N N . HIS A 1 79 ? -0.680 14.953 -0.847 1.00 94.12 79 HIS A N 1
ATOM 588 C CA . HIS A 1 79 ? -2.047 14.967 -0.313 1.00 94.12 79 HIS A CA 1
ATOM 589 C C . HIS A 1 79 ? -2.195 15.942 0.852 1.00 94.12 79 HIS A C 1
ATOM 591 O O . HIS A 1 79 ? -1.223 16.298 1.522 1.00 94.12 79 HIS A O 1
ATOM 597 N N . SER A 1 80 ? -3.433 16.380 1.087 1.00 94.94 80 SER A N 1
ATOM 598 C CA . SER A 1 80 ? -3.751 17.319 2.159 1.00 94.94 80 SER A CA 1
ATOM 599 C C . SER A 1 80 ? -3.600 16.676 3.544 1.00 94.94 80 SER A C 1
ATOM 601 O O . SER A 1 80 ? -3.650 15.456 3.696 1.00 94.94 80 SER A O 1
ATOM 603 N N . GLN A 1 81 ? -3.457 17.497 4.588 1.00 94.50 81 GLN A N 1
ATOM 604 C CA . GLN A 1 81 ? -3.411 17.000 5.969 1.00 94.50 81 GLN A CA 1
ATOM 605 C C . GLN A 1 81 ? -4.704 16.266 6.369 1.00 94.50 81 GLN A C 1
ATOM 607 O O . GLN A 1 81 ? -4.668 15.346 7.191 1.00 94.50 81 GLN A O 1
ATOM 612 N N . GLU A 1 82 ? -5.835 16.665 5.785 1.00 92.75 82 GLU A N 1
ATOM 613 C CA . GLU A 1 82 ? -7.127 16.002 5.954 1.00 92.75 82 GLU A CA 1
ATOM 614 C C . GLU A 1 82 ? -7.073 14.576 5.394 1.00 92.75 82 GLU A C 1
ATOM 616 O O . GLU A 1 82 ? -7.304 13.628 6.144 1.00 92.75 82 GLU A O 1
ATOM 621 N N . ASP A 1 83 ? -6.635 14.408 4.142 1.00 92.31 83 ASP A N 1
ATOM 622 C CA . ASP A 1 83 ? -6.482 13.092 3.504 1.00 92.31 83 ASP A CA 1
ATOM 623 C C . ASP A 1 83 ? -5.495 12.197 4.262 1.00 92.31 83 ASP A C 1
ATOM 625 O O . ASP A 1 83 ? -5.738 11.007 4.454 1.00 92.31 83 ASP A O 1
ATOM 629 N N . GLN A 1 84 ? -4.379 12.765 4.732 1.00 94.25 84 GLN A N 1
ATOM 630 C CA . GLN A 1 84 ? -3.391 12.043 5.537 1.00 94.25 84 GLN A CA 1
ATOM 631 C C . GLN A 1 84 ? -4.003 11.505 6.838 1.00 94.25 84 GLN A C 1
ATOM 633 O O . GLN A 1 84 ? -3.737 10.368 7.233 1.00 94.25 84 GLN A O 1
ATOM 638 N N . THR A 1 85 ? -4.826 12.317 7.503 1.00 93.88 85 THR A N 1
ATOM 639 C CA . THR A 1 85 ? -5.491 11.944 8.758 1.00 93.88 85 THR A CA 1
ATOM 640 C C . THR A 1 85 ? -6.578 10.903 8.508 1.00 93.88 85 THR A C 1
ATOM 642 O O . THR A 1 85 ? -6.631 9.895 9.213 1.00 93.88 85 THR A O 1
ATOM 645 N N . ALA A 1 86 ? -7.395 11.101 7.471 1.00 92.56 86 ALA A N 1
ATOM 646 C CA . ALA A 1 86 ? -8.427 10.157 7.055 1.00 92.56 86 ALA A CA 1
ATOM 647 C C . ALA A 1 86 ? -7.824 8.798 6.675 1.00 92.56 86 ALA A C 1
ATOM 649 O O . ALA A 1 86 ? -8.330 7.757 7.089 1.00 92.56 86 ALA A O 1
ATOM 650 N N . PHE A 1 87 ? -6.686 8.787 5.973 1.00 95.44 87 PHE A N 1
ATOM 651 C CA . PHE A 1 87 ? -6.003 7.549 5.607 1.00 95.44 87 PHE A CA 1
ATOM 652 C C . PHE A 1 87 ? -5.521 6.770 6.835 1.00 95.44 87 PHE A C 1
ATOM 654 O O . PHE A 1 87 ? -5.754 5.567 6.938 1.00 95.44 87 PHE A O 1
ATOM 661 N N . LYS A 1 88 ? -4.888 7.449 7.802 1.00 95.38 88 LYS A N 1
ATOM 662 C CA . LYS A 1 88 ? -4.458 6.814 9.059 1.00 95.38 88 LYS A CA 1
ATOM 663 C C . LYS A 1 88 ? -5.635 6.302 9.885 1.00 95.38 88 LYS A C 1
ATOM 665 O O . LYS A 1 88 ? -5.543 5.226 10.467 1.00 95.38 88 LYS A O 1
ATOM 670 N N . LYS A 1 89 ? -6.753 7.033 9.903 1.00 94.00 89 LYS A N 1
ATOM 671 C CA . LYS A 1 89 ? -7.993 6.567 10.535 1.00 94.00 89 LYS A CA 1
ATOM 672 C C . LYS A 1 89 ? -8.509 5.293 9.859 1.00 94.00 89 LYS A C 1
ATOM 674 O O . LYS A 1 89 ? -8.802 4.327 10.555 1.00 94.00 89 LYS A O 1
ATOM 679 N N . GLY A 1 90 ? -8.511 5.255 8.527 1.00 93.75 90 GLY A N 1
ATOM 680 C CA . GLY A 1 90 ? -8.892 4.074 7.752 1.00 93.75 90 GLY A CA 1
ATOM 681 C C . GLY A 1 90 ? -8.029 2.841 8.050 1.00 93.75 90 GLY A C 1
ATOM 682 O O . GLY A 1 90 ? -8.565 1.740 8.145 1.00 93.75 90 GLY A O 1
ATOM 683 N N . LEU A 1 91 ? -6.721 3.017 8.294 1.00 94.88 91 LEU A N 1
ATOM 684 C CA . LEU A 1 91 ? -5.836 1.928 8.744 1.00 94.88 91 LEU A CA 1
ATOM 685 C C . LEU A 1 91 ? -6.258 1.344 10.102 1.00 94.88 91 LEU A C 1
ATOM 687 O O . LEU A 1 91 ? -6.190 0.135 10.299 1.00 94.88 91 LEU A O 1
ATOM 691 N N . VAL A 1 92 ? -6.702 2.182 11.039 1.00 94.31 92 VAL A N 1
ATOM 692 C CA . VAL A 1 92 ? -7.195 1.713 12.344 1.00 94.31 92 VAL A CA 1
ATOM 693 C C . VAL A 1 92 ? -8.542 1.006 12.194 1.00 94.31 92 VAL A C 1
ATOM 695 O O . VAL A 1 92 ? -8.764 -0.044 12.795 1.00 94.31 92 VAL A O 1
ATOM 698 N N . GLU A 1 93 ? -9.436 1.560 11.377 1.00 92.12 93 GLU A N 1
ATOM 699 C CA . GLU A 1 93 ? -10.775 1.010 11.175 1.00 92.12 93 GLU A CA 1
ATOM 700 C C . GLU A 1 93 ? -10.738 -0.356 10.489 1.00 92.12 93 GLU A C 1
ATOM 702 O O . GLU A 1 93 ? -11.415 -1.269 10.955 1.00 92.12 93 GLU A O 1
ATOM 707 N N . ILE A 1 94 ? -9.910 -0.559 9.457 1.00 91.69 94 ILE A N 1
ATOM 708 C CA . ILE A 1 94 ? -9.809 -1.879 8.814 1.00 91.69 94 ILE A CA 1
ATOM 709 C C . ILE A 1 94 ? -9.273 -2.956 9.763 1.00 91.69 94 ILE A C 1
ATOM 711 O O . ILE A 1 94 ? -9.716 -4.102 9.698 1.00 91.69 94 ILE A O 1
ATOM 715 N N . GLU A 1 95 ? -8.371 -2.599 10.681 1.00 92.06 95 GLU A N 1
ATOM 716 C CA . GLU A 1 95 ? -7.899 -3.519 11.719 1.00 92.06 95 GLU A CA 1
ATOM 717 C C . GLU A 1 95 ? -9.042 -3.891 12.683 1.00 92.06 95 GLU A C 1
ATOM 719 O O . GLU A 1 95 ? -9.178 -5.058 13.059 1.00 92.06 95 GLU A O 1
ATOM 724 N N . SER A 1 96 ? -9.908 -2.928 13.032 1.00 92.19 96 SER A N 1
ATOM 725 C CA . SER A 1 96 ? -11.119 -3.183 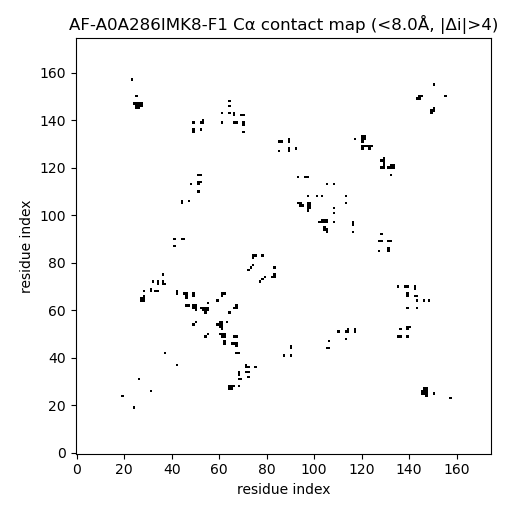13.831 1.00 92.19 96 SER A CA 1
ATOM 726 C C . SER A 1 96 ? -12.093 -4.095 13.092 1.00 92.19 96 SER A C 1
ATOM 728 O O . SER A 1 96 ? -12.519 -5.105 13.646 1.00 92.19 96 SER A O 1
ATOM 730 N N . VAL A 1 97 ? -12.382 -3.808 11.818 1.00 90.94 97 VAL A N 1
ATOM 731 C CA . VAL A 1 97 ? -13.291 -4.615 10.991 1.00 90.94 97 VAL A CA 1
ATOM 732 C C . VAL A 1 97 ? -12.760 -6.041 10.823 1.00 90.94 97 VAL A C 1
ATOM 734 O O . VAL A 1 97 ? -13.532 -6.997 10.909 1.00 90.94 97 VAL A O 1
ATOM 737 N N . ALA A 1 98 ? -11.447 -6.221 10.640 1.00 92.38 98 ALA A N 1
ATOM 738 C CA . ALA A 1 98 ? -10.826 -7.544 10.580 1.00 92.38 98 ALA A CA 1
ATOM 739 C C . ALA A 1 98 ? -11.035 -8.326 11.885 1.00 92.38 98 ALA A C 1
ATOM 741 O O . ALA A 1 98 ? -11.439 -9.494 11.856 1.00 92.38 98 ALA A O 1
ATOM 742 N N . LYS A 1 99 ? -10.822 -7.662 13.026 1.00 93.38 99 LYS A N 1
ATOM 743 C CA . LYS A 1 99 ? -11.020 -8.250 14.350 1.00 93.38 99 LYS A CA 1
ATOM 744 C C . LYS A 1 99 ? -12.489 -8.576 14.622 1.00 93.38 99 LYS A C 1
ATOM 746 O O . LYS A 1 99 ? -12.774 -9.642 15.142 1.00 93.38 99 LYS A O 1
ATOM 751 N N . GLU A 1 100 ? -13.421 -7.713 14.243 1.00 92.25 100 GLU A N 1
ATOM 752 C CA . GLU A 1 100 ? -14.858 -7.946 14.429 1.00 92.25 100 GLU A CA 1
ATOM 753 C C . GLU A 1 100 ? -15.391 -9.067 13.528 1.00 92.25 100 GLU A C 1
ATOM 755 O O . GLU A 1 100 ? -16.215 -9.871 13.957 1.00 92.25 100 GLU A O 1
ATOM 760 N N . THR A 1 101 ? -14.896 -9.157 12.291 1.00 91.69 101 THR A N 1
ATOM 761 C CA . THR A 1 101 ? -15.401 -10.117 11.295 1.00 91.69 101 THR A CA 1
ATOM 762 C C . THR A 1 101 ? -14.785 -11.508 11.459 1.00 91.69 101 THR A C 1
ATOM 764 O O . THR A 1 101 ? -15.457 -12.516 11.240 1.00 91.69 101 THR A O 1
ATOM 767 N N . PHE A 1 102 ? -13.502 -11.588 11.830 1.00 93.25 102 PHE A N 1
ATOM 768 C CA . PHE A 1 102 ? -12.741 -12.844 11.841 1.00 93.25 102 PHE A CA 1
ATOM 769 C C . PHE A 1 102 ? -12.079 -13.183 13.182 1.00 93.25 102 PHE A C 1
ATOM 771 O O . PHE A 1 102 ? -11.379 -14.197 13.251 1.00 93.25 102 PHE A O 1
ATOM 778 N N . ASP A 1 103 ? -12.275 -12.360 14.219 1.00 93.06 103 ASP A N 1
ATOM 779 C CA . ASP A 1 103 ? -11.674 -12.491 15.559 1.00 93.06 103 ASP A CA 1
ATOM 780 C C . ASP A 1 103 ? -10.135 -12.558 15.544 1.00 93.06 103 ASP A C 1
ATOM 782 O O . ASP A 1 103 ? -9.482 -13.190 16.377 1.00 93.06 103 ASP A O 1
ATOM 786 N N . LYS A 1 104 ? -9.520 -11.938 14.529 1.00 93.56 104 LYS A N 1
ATOM 787 C CA . LYS A 1 104 ? -8.072 -11.970 14.286 1.00 93.56 104 LYS A CA 1
ATOM 788 C C . LYS A 1 104 ? -7.589 -10.627 13.732 1.00 93.56 104 LYS A C 1
ATOM 790 O O . LYS A 1 104 ? -8.337 -9.982 13.002 1.00 93.56 104 LYS A O 1
ATOM 795 N N . PRO A 1 105 ? -6.343 -10.217 14.036 1.00 93.25 105 PRO A N 1
ATOM 796 C CA . PRO A 1 105 ? -5.743 -9.039 13.412 1.00 93.25 105 PRO A CA 1
ATOM 797 C C . PRO A 1 105 ? -5.572 -9.257 11.905 1.00 93.25 105 PRO A C 1
ATOM 799 O O . PRO A 1 105 ? -5.367 -10.398 11.471 1.00 93.25 105 PRO A O 1
ATOM 802 N N . PHE A 1 106 ? -5.579 -8.178 11.115 1.00 93.44 106 PHE A N 1
ATOM 803 C CA . PHE A 1 106 ? -5.525 -8.252 9.647 1.00 93.44 106 PHE A CA 1
ATOM 804 C C . PHE A 1 106 ? -4.299 -9.035 9.159 1.00 93.44 106 PHE A C 1
ATOM 806 O O . PHE A 1 106 ? -4.369 -9.816 8.207 1.00 93.44 106 PHE A O 1
ATOM 813 N N . ALA A 1 107 ? -3.171 -8.895 9.862 1.00 93.31 107 ALA A N 1
ATOM 814 C CA . ALA A 1 107 ? -1.942 -9.632 9.581 1.00 93.31 107 ALA A CA 1
ATOM 815 C C . ALA A 1 107 ? -2.126 -11.158 9.579 1.00 93.31 107 ALA A C 1
ATOM 817 O O . ALA A 1 107 ? -1.554 -11.837 8.723 1.00 93.31 107 ALA A O 1
ATOM 818 N N . ASN A 1 108 ? -2.976 -11.672 10.472 1.00 93.94 108 ASN A N 1
ATOM 819 C CA . ASN A 1 108 ? -3.224 -13.101 10.662 1.00 93.94 108 ASN A CA 1
ATOM 820 C C . ASN A 1 108 ? -4.417 -13.625 9.845 1.00 93.94 108 ASN A C 1
ATOM 822 O O . ASN A 1 108 ? -4.738 -14.814 9.927 1.00 93.94 108 ASN A O 1
ATOM 826 N N . CYS A 1 109 ? -5.088 -12.772 9.068 1.00 93.12 109 CYS A N 1
ATOM 827 C CA . CYS A 1 109 ? -6.122 -13.201 8.133 1.00 93.12 109 CYS A CA 1
ATOM 828 C C . CYS A 1 109 ? -5.507 -13.988 6.962 1.00 93.12 109 CYS A C 1
ATOM 830 O O . CYS A 1 109 ? -4.431 -13.660 6.454 1.00 93.12 109 CYS A O 1
ATOM 832 N N . SER A 1 110 ? -6.218 -15.018 6.500 1.00 93.75 110 SER A N 1
ATOM 833 C CA . SER A 1 110 ? -5.887 -15.711 5.247 1.00 93.75 110 SER A CA 1
ATOM 834 C C . SER A 1 110 ? -6.045 -14.775 4.043 1.00 93.75 110 SER A C 1
ATOM 836 O O . SER A 1 110 ? -6.746 -13.766 4.129 1.00 93.75 110 SER A O 1
ATOM 838 N N . MET A 1 111 ? -5.437 -15.111 2.901 1.00 90.75 111 MET A N 1
ATOM 839 C CA . MET A 1 111 ? -5.539 -14.278 1.694 1.00 90.75 111 MET A CA 1
ATOM 840 C C . MET A 1 111 ? -6.997 -14.046 1.269 1.00 90.75 111 MET A C 1
ATOM 842 O O . MET A 1 111 ? -7.395 -12.911 1.033 1.00 90.75 111 MET A O 1
ATOM 846 N N . ALA A 1 112 ? -7.825 -15.096 1.286 1.00 91.81 112 ALA A N 1
ATOM 847 C CA . ALA A 1 112 ? -9.249 -14.983 0.971 1.00 91.81 112 ALA A CA 1
ATOM 848 C C . ALA A 1 112 ? -9.994 -14.030 1.927 1.00 91.81 112 ALA A C 1
ATOM 850 O O . ALA A 1 112 ? -10.838 -13.252 1.496 1.00 91.81 112 ALA A O 1
ATOM 851 N N . GLN A 1 113 ? -9.654 -14.045 3.221 1.00 93.38 113 GLN A N 1
ATOM 852 C CA . GLN A 1 113 ? -10.240 -13.127 4.206 1.00 93.38 113 GLN A CA 1
ATOM 853 C C . GLN A 1 113 ? -9.776 -11.684 3.995 1.00 93.38 113 GLN A C 1
ATOM 855 O O . GLN A 1 113 ? -10.590 -10.769 4.067 1.00 93.38 113 GLN A O 1
ATOM 860 N N . LYS A 1 114 ? -8.489 -11.468 3.697 1.00 93.62 114 LYS A N 1
ATOM 861 C CA . LYS A 1 114 ? -7.953 -10.135 3.376 1.00 93.62 114 LYS A CA 1
ATOM 862 C C . LYS A 1 114 ? -8.651 -9.547 2.156 1.00 93.62 114 LYS A C 1
ATOM 864 O O . LYS A 1 114 ? -9.077 -8.396 2.188 1.00 93.62 114 LYS A O 1
ATOM 869 N N . GLN A 1 115 ? -8.822 -10.358 1.117 1.00 90.94 115 GLN A N 1
ATOM 870 C CA . GLN A 1 115 ? -9.506 -9.948 -0.099 1.00 90.94 115 GLN A CA 1
ATOM 871 C C . GLN A 1 115 ? -10.984 -9.630 0.160 1.00 90.94 115 GLN A C 1
ATOM 873 O O . GLN A 1 115 ? -11.461 -8.592 -0.288 1.00 90.94 115 GLN A O 1
ATOM 878 N N . HIS A 1 116 ? -11.672 -10.435 0.976 1.00 91.19 116 HIS A N 1
ATOM 879 C CA . HIS A 1 116 ? -13.047 -10.152 1.393 1.00 91.19 116 HIS A CA 1
ATOM 880 C C . HIS A 1 116 ? -13.186 -8.793 2.101 1.00 91.19 116 HIS A C 1
ATOM 882 O O . HIS A 1 116 ? -14.104 -8.034 1.802 1.00 91.19 116 HIS A O 1
ATOM 888 N N . LEU A 1 117 ? -12.253 -8.446 2.996 1.00 91.00 117 LEU A N 1
ATOM 889 C CA . LEU A 1 117 ? -12.252 -7.142 3.674 1.00 91.00 117 LEU A CA 1
ATOM 890 C C . LEU A 1 117 ? -12.039 -5.987 2.691 1.00 91.00 117 LEU A C 1
ATOM 892 O O . LEU A 1 117 ? -12.731 -4.974 2.768 1.00 91.00 117 LEU A O 1
ATOM 896 N N . ILE A 1 118 ? -11.105 -6.142 1.751 1.00 90.38 118 ILE A N 1
ATOM 897 C CA . ILE A 1 118 ? -10.793 -5.122 0.740 1.00 90.38 118 ILE A CA 1
ATOM 898 C C . ILE A 1 118 ? -11.959 -4.923 -0.229 1.00 90.38 118 ILE A C 1
ATOM 900 O O . ILE A 1 118 ? -12.265 -3.794 -0.606 1.00 90.38 118 ILE A O 1
ATOM 904 N N . GLU A 1 119 ? -12.628 -5.999 -0.632 1.00 87.88 119 GLU A N 1
ATOM 905 C CA . GLU A 1 119 ? -13.846 -5.922 -1.440 1.00 87.88 119 GLU A CA 1
ATOM 906 C C . GLU A 1 119 ? -14.970 -5.231 -0.659 1.00 87.88 119 GLU A C 1
ATOM 908 O O . GLU A 1 119 ? -15.650 -4.360 -1.205 1.00 87.88 119 GLU A O 1
ATOM 913 N N . GLY A 1 120 ? -15.089 -5.527 0.640 1.00 85.25 120 GLY A N 1
ATOM 914 C CA . GLY A 1 120 ? -15.994 -4.840 1.559 1.00 85.25 120 GLY A CA 1
ATOM 915 C C . GLY A 1 120 ? -15.782 -3.325 1.588 1.00 85.25 120 GLY A C 1
ATOM 916 O O . GLY A 1 120 ? -16.758 -2.579 1.514 1.00 85.25 120 GLY A O 1
ATOM 917 N N . LEU A 1 121 ? -14.527 -2.847 1.580 1.00 83.88 121 LEU A N 1
ATOM 918 C CA . LEU A 1 121 ? -14.195 -1.409 1.537 1.00 83.88 121 LEU A CA 1
ATOM 919 C C . LEU A 1 121 ? -14.834 -0.652 0.362 1.00 83.88 121 LEU A C 1
ATOM 921 O O . LEU A 1 121 ? -15.084 0.546 0.475 1.00 83.88 121 LEU A O 1
ATOM 925 N N . ALA A 1 122 ? -15.107 -1.316 -0.764 1.00 72.44 122 ALA A N 1
ATOM 926 C CA . ALA A 1 122 ? -15.765 -0.687 -1.910 1.00 72.44 122 ALA A CA 1
ATOM 927 C C . ALA A 1 122 ? -17.295 -0.586 -1.754 1.00 72.44 122 ALA A C 1
ATOM 929 O O . ALA A 1 122 ? -17.930 0.211 -2.452 1.00 72.44 122 ALA A O 1
ATOM 930 N N . VAL A 1 123 ? -17.872 -1.400 -0.865 1.00 72.62 123 VAL A N 1
ATOM 931 C CA . VAL A 1 123 ? -19.317 -1.610 -0.707 1.00 72.62 123 VAL A CA 1
ATOM 932 C C . VAL A 1 123 ? -19.879 -0.903 0.527 1.00 72.62 123 VAL A C 1
ATOM 934 O O . VAL A 1 123 ? -21.052 -0.544 0.502 1.00 72.62 123 VAL A O 1
ATOM 937 N N . TYR A 1 124 ? -19.082 -0.662 1.577 1.00 69.19 124 TYR A N 1
ATOM 938 C CA . TYR A 1 124 ? -19.566 0.025 2.781 1.00 69.19 124 TYR A CA 1
ATOM 939 C C . TYR A 1 124 ? -20.220 1.382 2.455 1.00 69.19 124 TYR A C 1
ATOM 941 O O . TYR A 1 124 ? -19.682 2.190 1.693 1.00 69.19 124 TYR A O 1
ATOM 949 N N . ASP A 1 125 ? -21.378 1.630 3.078 1.00 64.56 125 ASP A N 1
ATOM 950 C CA . ASP A 1 125 ? -22.119 2.898 2.992 1.00 64.56 125 ASP A CA 1
ATOM 951 C C . ASP A 1 125 ? -21.446 4.038 3.778 1.00 64.56 125 ASP A C 1
ATOM 953 O O . ASP A 1 125 ? -21.809 5.205 3.613 1.00 64.56 125 ASP A O 1
ATOM 957 N N . ASP A 1 126 ? -20.438 3.729 4.604 1.00 69.94 126 ASP A N 1
ATOM 958 C CA . ASP A 1 126 ? -19.623 4.748 5.261 1.00 69.94 126 ASP A CA 1
ATOM 959 C C . ASP A 1 126 ? -18.730 5.463 4.237 1.00 69.94 126 ASP A C 1
ATOM 961 O O . ASP A 1 126 ? -17.835 4.878 3.614 1.00 69.94 126 ASP A O 1
ATOM 965 N N . SER A 1 127 ? -18.969 6.768 4.085 1.00 75.44 127 SER A N 1
ATOM 966 C CA . SER A 1 127 ? -18.215 7.626 3.179 1.00 75.44 127 SER A CA 1
ATOM 967 C C . SER A 1 127 ? -16.707 7.620 3.447 1.00 75.44 127 SER A C 1
ATOM 969 O O . SER A 1 127 ? -15.940 7.758 2.499 1.00 75.44 127 SER A O 1
ATOM 971 N N . GLU A 1 128 ? -16.265 7.441 4.692 1.00 83.62 128 GLU A N 1
ATOM 972 C CA . GLU A 1 128 ? -14.854 7.556 5.075 1.00 83.62 128 GLU A CA 1
ATOM 973 C C . GLU A 1 128 ? -14.068 6.280 4.759 1.00 83.62 128 GLU A C 1
ATOM 975 O O . GLU A 1 128 ? -13.044 6.347 4.074 1.00 83.62 128 GLU A O 1
ATOM 980 N N . LEU A 1 129 ? -14.582 5.105 5.142 1.00 84.75 129 LEU A N 1
ATOM 981 C CA . LEU A 1 129 ? -13.978 3.815 4.778 1.00 84.75 129 LEU A CA 1
ATOM 982 C C . LEU A 1 129 ? -13.944 3.609 3.264 1.00 84.75 129 LEU A C 1
ATOM 984 O O . LEU A 1 129 ? -12.957 3.108 2.718 1.00 84.75 129 LEU A O 1
ATOM 988 N N . LYS A 1 130 ? -14.992 4.056 2.569 1.00 88.06 130 LYS A N 1
ATOM 989 C CA . LYS A 1 130 ? -15.056 4.010 1.109 1.00 88.06 130 LYS A CA 1
ATOM 990 C C . LYS A 1 130 ? -14.028 4.931 0.454 1.00 88.06 130 LYS A C 1
ATOM 992 O O . LYS A 1 130 ? -13.374 4.525 -0.511 1.00 88.06 130 LYS A O 1
ATOM 997 N N . LYS A 1 131 ? -13.842 6.153 0.972 1.00 88.81 131 LYS A N 1
ATOM 998 C CA . LYS A 1 131 ? -12.775 7.068 0.520 1.00 88.81 131 LYS A CA 1
ATOM 999 C C . LYS A 1 131 ? -11.396 6.462 0.764 1.00 88.81 131 LYS A C 1
ATOM 1001 O O . LYS A 1 131 ? -10.579 6.458 -0.153 1.00 88.81 131 LYS A O 1
ATOM 1006 N N . PHE A 1 132 ? -11.158 5.906 1.953 1.00 92.88 132 PHE A N 1
ATOM 1007 C CA . PHE A 1 132 ? -9.911 5.225 2.297 1.00 92.88 132 PHE A CA 1
ATOM 1008 C C . PHE A 1 132 ? -9.617 4.066 1.339 1.00 92.88 132 PHE A C 1
ATOM 1010 O O . PHE A 1 132 ? -8.556 4.044 0.718 1.00 92.88 132 PHE A O 1
ATOM 1017 N N . GLY A 1 133 ? -10.565 3.142 1.156 1.00 92.81 133 GLY A N 1
ATOM 1018 C CA . GLY A 1 133 ? -10.407 2.003 0.253 1.00 92.81 133 GLY A CA 1
ATOM 1019 C C . GLY A 1 133 ? -10.194 2.427 -1.199 1.00 92.81 133 GLY A C 1
ATOM 1020 O O . GLY A 1 133 ? -9.335 1.877 -1.892 1.00 92.81 133 GLY A O 1
ATOM 1021 N N . GLY A 1 134 ? -10.916 3.457 -1.648 1.00 92.31 134 GLY A N 1
ATOM 1022 C CA . GLY A 1 134 ? -10.732 4.060 -2.965 1.00 92.31 134 GLY A CA 1
ATOM 1023 C C . GLY A 1 134 ? -9.332 4.644 -3.152 1.00 92.31 134 GLY A C 1
ATOM 1024 O O . GLY A 1 134 ? -8.675 4.351 -4.153 1.00 92.31 134 GLY A O 1
ATOM 1025 N N . LEU A 1 135 ? -8.850 5.419 -2.178 1.00 94.12 135 LEU A N 1
ATOM 1026 C CA . LEU A 1 135 ? -7.529 6.045 -2.210 1.00 94.12 135 LEU A CA 1
ATOM 1027 C C . LEU A 1 135 ? -6.403 5.006 -2.140 1.00 94.12 135 LEU A C 1
ATOM 1029 O O . LEU A 1 135 ? -5.476 5.051 -2.948 1.00 94.12 135 LEU A O 1
ATOM 1033 N N . LEU A 1 136 ? -6.510 4.032 -1.235 1.00 95.81 136 LEU A N 1
ATOM 1034 C CA . LEU A 1 136 ? -5.575 2.915 -1.103 1.00 95.81 136 LEU A CA 1
ATOM 1035 C C . LEU A 1 136 ? -5.466 2.135 -2.418 1.00 95.81 136 LEU A C 1
ATOM 1037 O O . LEU A 1 136 ? -4.364 1.938 -2.935 1.00 95.81 136 LEU A O 1
ATOM 1041 N N . LYS A 1 137 ? -6.602 1.739 -3.003 1.00 94.94 137 LYS A N 1
ATOM 1042 C CA . LYS A 1 137 ? -6.640 1.023 -4.284 1.00 94.94 137 LYS A CA 1
ATOM 1043 C C . LYS A 1 137 ? -6.043 1.860 -5.411 1.00 94.94 137 LYS A C 1
ATOM 1045 O O . LYS A 1 137 ? -5.224 1.358 -6.182 1.00 94.94 137 LYS A O 1
ATOM 1050 N N . TYR A 1 138 ? -6.420 3.135 -5.492 1.00 94.94 138 TYR A N 1
ATOM 1051 C CA . TYR A 1 138 ? -5.911 4.061 -6.498 1.00 94.94 138 TYR A CA 1
ATOM 1052 C C . TYR A 1 138 ? -4.387 4.196 -6.427 1.00 94.94 138 TYR A C 1
ATOM 1054 O O . TYR A 1 138 ? -3.708 4.001 -7.439 1.00 94.94 138 TYR A O 1
ATOM 1062 N N . LEU A 1 139 ? -3.836 4.482 -5.244 1.00 96.62 139 LEU A N 1
ATOM 1063 C CA . LEU A 1 139 ? -2.396 4.651 -5.071 1.00 96.62 139 LEU A CA 1
ATOM 1064 C C . LEU A 1 139 ? -1.635 3.339 -5.269 1.00 96.62 139 LEU A C 1
ATOM 1066 O O . LEU A 1 139 ? -0.544 3.371 -5.832 1.00 96.62 139 LEU A O 1
ATOM 1070 N N . THR A 1 140 ? -2.219 2.198 -4.895 1.00 97.00 140 THR A N 1
ATOM 1071 C CA . THR A 1 140 ? -1.606 0.881 -5.121 1.00 97.00 140 THR A CA 1
ATOM 1072 C C . THR A 1 140 ? -1.451 0.593 -6.612 1.00 97.00 140 THR A C 1
ATOM 1074 O O . THR A 1 140 ? -0.350 0.319 -7.088 1.00 97.00 140 THR A O 1
ATOM 1077 N N . ILE A 1 141 ? -2.540 0.731 -7.377 1.00 95.75 141 ILE A N 1
ATOM 1078 C CA . ILE A 1 141 ? -2.528 0.518 -8.831 1.00 95.75 141 ILE A CA 1
ATOM 1079 C C . ILE A 1 141 ? -1.588 1.516 -9.503 1.00 95.75 141 ILE A C 1
ATOM 1081 O O . ILE A 1 141 ? -0.818 1.151 -10.392 1.00 95.75 141 ILE A O 1
ATOM 1085 N N . ARG A 1 142 ? -1.638 2.785 -9.087 1.00 95.12 142 ARG A N 1
ATOM 1086 C CA . ARG A 1 142 ? -0.781 3.830 -9.645 1.00 95.12 142 ARG A CA 1
ATOM 1087 C C . ARG A 1 142 ? 0.693 3.542 -9.377 1.00 95.12 142 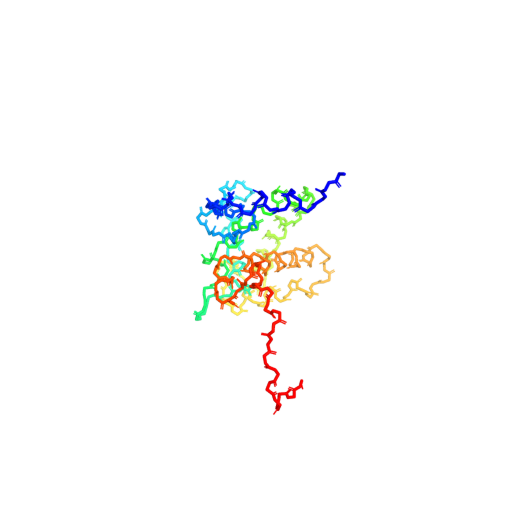ARG A C 1
ATOM 1089 O O . ARG A 1 142 ? 1.476 3.603 -10.320 1.00 95.12 142 ARG A O 1
ATOM 1096 N N . GLY A 1 143 ? 1.049 3.216 -8.136 1.00 94.69 143 GLY A N 1
ATOM 1097 C CA . GLY A 1 143 ? 2.413 2.887 -7.730 1.00 94.69 143 GLY A CA 1
ATOM 1098 C C . GLY A 1 143 ? 2.954 1.703 -8.517 1.00 94.69 143 GLY A C 1
ATOM 1099 O O . GLY A 1 143 ? 4.010 1.820 -9.133 1.00 94.69 143 GLY A O 1
ATOM 1100 N N . PHE A 1 144 ? 2.181 0.617 -8.597 1.00 95.25 144 PHE A N 1
ATOM 1101 C CA . PHE A 1 144 ? 2.542 -0.571 -9.368 1.00 95.25 144 PHE A CA 1
ATOM 1102 C C . PHE A 1 144 ? 2.784 -0.246 -10.847 1.00 95.25 144 PHE A C 1
ATOM 1104 O O . PHE A 1 144 ? 3.846 -0.555 -11.381 1.00 95.25 144 PHE A O 1
ATOM 1111 N N . LYS A 1 145 ? 1.849 0.460 -11.498 1.00 92.88 145 LYS A N 1
ATOM 1112 C CA . LYS A 1 145 ? 1.946 0.810 -12.927 1.00 92.88 145 LYS A CA 1
ATOM 1113 C C . LYS A 1 145 ? 3.068 1.792 -13.270 1.00 92.88 145 LYS A C 1
ATOM 1115 O O . LYS A 1 145 ? 3.468 1.859 -14.422 1.00 92.88 145 LYS A O 1
ATOM 1120 N N . HIS A 1 146 ? 3.549 2.568 -12.301 1.00 90.62 146 HIS A N 1
ATOM 1121 C CA . HIS A 1 146 ? 4.655 3.512 -12.508 1.00 90.62 146 HIS A CA 1
ATOM 1122 C C . HIS A 1 146 ? 6.005 2.969 -12.016 1.00 90.62 146 HIS A C 1
ATOM 1124 O O . HIS A 1 146 ? 7.003 3.693 -12.050 1.00 90.62 146 HIS A O 1
ATOM 1130 N N . SER A 1 147 ? 6.043 1.723 -11.537 1.00 91.94 147 SER A N 1
ATOM 1131 C CA . SER A 1 147 ? 7.287 1.056 -11.160 1.00 91.94 147 SER A CA 1
ATOM 1132 C C . SER A 1 147 ? 8.144 0.758 -12.393 1.00 91.94 147 SER A C 1
ATOM 1134 O O . SER A 1 147 ? 7.626 0.524 -13.489 1.00 91.94 147 SER A O 1
ATOM 1136 N N . GLU A 1 148 ? 9.466 0.724 -12.216 1.00 88.94 148 GLU A N 1
ATOM 1137 C CA . GLU A 1 148 ? 10.388 0.306 -13.283 1.00 88.94 148 GLU A CA 1
ATOM 1138 C C . GLU A 1 148 ? 10.060 -1.099 -13.813 1.00 88.94 148 GLU A C 1
ATOM 1140 O O . GLU A 1 148 ? 10.094 -1.327 -15.026 1.00 88.94 148 GLU A O 1
ATOM 1145 N N . TYR A 1 149 ? 9.678 -2.018 -12.918 1.00 90.88 149 TYR A N 1
ATOM 1146 C CA . TYR A 1 149 ? 9.261 -3.369 -13.287 1.00 90.88 149 TYR A CA 1
ATOM 1147 C C . TYR A 1 149 ? 8.113 -3.342 -14.300 1.00 90.88 149 TYR A C 1
ATOM 1149 O O . TYR A 1 149 ? 8.218 -3.971 -15.351 1.00 90.88 149 TYR A O 1
ATOM 1157 N N . TYR A 1 150 ? 7.046 -2.585 -14.025 1.00 90.19 150 TYR A N 1
ATOM 1158 C CA . TYR A 1 150 ? 5.882 -2.537 -14.908 1.00 90.19 150 TYR A CA 1
ATOM 1159 C C . TYR A 1 150 ? 6.228 -1.966 -16.286 1.00 90.19 150 TYR A C 1
ATOM 1161 O O . TYR A 1 150 ? 5.814 -2.521 -17.305 1.00 90.19 150 TYR A O 1
ATOM 1169 N N . TYR A 1 151 ? 7.015 -0.890 -16.344 1.00 87.12 151 TYR A N 1
ATOM 1170 C CA . TYR A 1 151 ? 7.436 -0.315 -17.624 1.00 87.12 151 TYR A CA 1
ATOM 1171 C C . TYR A 1 151 ? 8.310 -1.268 -18.436 1.00 87.12 151 TYR A C 1
ATOM 1173 O O . TYR A 1 151 ? 8.121 -1.392 -19.644 1.00 87.12 151 TYR A O 1
ATOM 1181 N N . THR A 1 152 ? 9.208 -1.995 -17.774 1.00 86.06 152 THR A N 1
ATOM 1182 C CA . THR A 1 152 ? 10.054 -2.994 -18.437 1.00 86.06 152 THR A CA 1
ATOM 1183 C C . THR A 1 152 ? 9.226 -4.187 -18.919 1.00 86.06 152 THR A C 1
ATOM 1185 O O . THR A 1 152 ? 9.377 -4.620 -20.057 1.00 86.06 152 THR A O 1
ATOM 1188 N N . ALA A 1 153 ? 8.303 -4.685 -18.092 1.00 87.81 153 ALA A N 1
ATOM 1189 C CA . ALA A 1 153 ? 7.452 -5.829 -18.416 1.00 87.81 153 ALA A CA 1
ATOM 1190 C C . ALA A 1 153 ? 6.461 -5.539 -19.556 1.00 87.81 153 ALA A C 1
ATOM 1192 O O . ALA A 1 153 ? 6.127 -6.437 -20.324 1.00 87.81 153 ALA A O 1
ATOM 1193 N N . THR A 1 154 ? 5.997 -4.293 -19.682 1.00 84.25 154 THR A N 1
ATOM 1194 C CA . THR A 1 154 ? 5.059 -3.877 -20.740 1.00 84.25 154 THR A CA 1
ATOM 1195 C C . THR A 1 154 ? 5.743 -3.409 -22.024 1.00 84.25 154 THR A C 1
ATOM 1197 O O . THR A 1 154 ? 5.050 -3.121 -22.997 1.00 84.25 154 THR A O 1
ATOM 1200 N N . GLY A 1 155 ? 7.079 -3.326 -22.049 1.00 81.06 155 GLY A N 1
ATOM 1201 C CA . GLY A 1 155 ? 7.815 -2.761 -23.183 1.00 81.06 155 GLY A CA 1
ATOM 1202 C C . GLY A 1 155 ? 7.504 -1.278 -23.402 1.00 81.06 155 GLY A C 1
ATOM 1203 O O . GLY A 1 155 ? 7.426 -0.824 -24.540 1.00 81.06 155 GLY A O 1
ATOM 1204 N N . PHE A 1 156 ? 7.258 -0.529 -22.323 1.00 80.06 156 PHE A N 1
ATOM 1205 C CA . PHE A 1 156 ? 6.860 0.870 -22.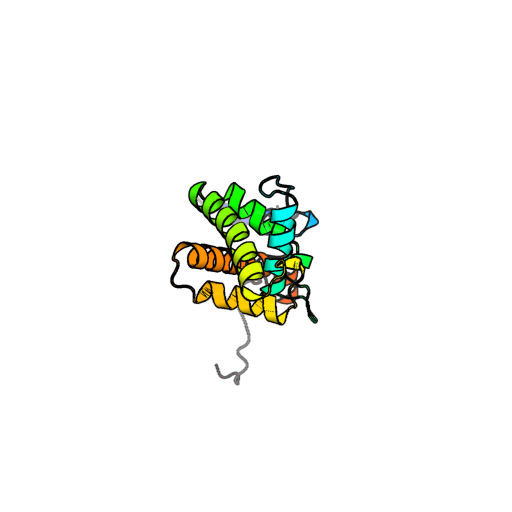409 1.00 80.06 156 PHE A CA 1
ATOM 1206 C C . PHE A 1 156 ? 7.990 1.750 -22.966 1.00 80.06 156 PHE A C 1
ATOM 1208 O O . PHE A 1 156 ? 9.066 1.856 -22.376 1.00 80.06 156 PHE A O 1
ATOM 1215 N N . GLU A 1 157 ? 7.715 2.449 -24.068 1.00 74.06 157 GLU A N 1
ATOM 1216 C CA . GLU A 1 157 ? 8.615 3.440 -24.659 1.00 74.06 157 GLU A CA 1
ATOM 1217 C C . GLU A 1 157 ? 8.167 4.864 -24.287 1.00 74.06 157 GLU A C 1
ATOM 1219 O O . GLU A 1 157 ? 7.177 5.376 -24.808 1.00 74.06 157 GLU A O 1
ATOM 1224 N N . PHE A 1 158 ? 8.919 5.540 -23.404 1.00 67.25 158 PHE A N 1
ATOM 1225 C CA . PHE A 1 158 ? 8.636 6.926 -22.974 1.00 67.25 158 PHE A CA 1
ATOM 1226 C C . PHE A 1 158 ? 8.607 7.938 -24.130 1.00 67.25 158 PHE A C 1
ATOM 1228 O O . PHE A 1 158 ? 7.947 8.973 -24.043 1.00 67.25 158 PHE A O 1
ATOM 1235 N N . ALA A 1 159 ? 9.340 7.648 -25.200 1.00 71.12 159 ALA A N 1
ATOM 1236 C CA . ALA A 1 159 ? 9.325 8.396 -26.443 1.00 71.12 159 ALA A CA 1
ATOM 1237 C C . ALA A 1 159 ? 9.283 7.370 -27.583 1.00 71.12 159 ALA A C 1
ATOM 1239 O O . ALA A 1 159 ? 10.334 6.801 -27.887 1.00 71.12 159 ALA A O 1
ATOM 1240 N N . PRO A 1 160 ? 8.107 7.097 -28.181 1.00 61.78 160 PRO A N 1
ATOM 1241 C CA . PRO A 1 160 ? 8.024 6.171 -29.301 1.00 61.78 160 PRO A CA 1
ATOM 1242 C C . PRO A 1 160 ? 8.968 6.626 -30.420 1.00 61.78 160 PRO A C 1
ATOM 1244 O O . PRO A 1 160 ? 9.103 7.825 -30.692 1.00 61.78 160 PRO A O 1
ATOM 1247 N N . GLY A 1 161 ? 9.679 5.657 -30.998 1.00 66.00 161 GLY A N 1
ATOM 1248 C CA . GLY A 1 161 ? 10.815 5.869 -31.892 1.00 66.00 161 GLY A CA 1
ATOM 1249 C C . GLY A 1 161 ? 10.576 6.783 -33.105 1.00 66.00 161 GLY A C 1
ATOM 1250 O O . GLY A 1 161 ? 9.454 7.106 -33.487 1.00 66.00 161 GLY A O 1
ATOM 1251 N N . LYS A 1 162 ? 11.708 7.199 -33.704 1.00 62.72 162 LYS A N 1
ATOM 1252 C CA . LYS A 1 162 ? 11.866 8.058 -34.898 1.00 62.72 162 LYS A CA 1
ATOM 1253 C C . LYS A 1 162 ? 10.676 8.004 -35.861 1.00 62.72 162 LYS A C 1
ATOM 1255 O O . LYS A 1 162 ? 10.302 6.931 -36.316 1.00 62.72 162 LYS A O 1
ATOM 1260 N N . TYR A 1 163 ? 10.223 9.177 -36.303 1.00 65.81 163 TYR A N 1
ATOM 1261 C CA . TYR A 1 163 ? 9.346 9.299 -37.468 1.00 65.81 163 TYR A CA 1
ATOM 1262 C C . TYR A 1 163 ? 9.940 8.540 -38.667 1.00 65.81 163 TYR A C 1
ATOM 1264 O O . TYR A 1 163 ? 10.953 8.958 -39.239 1.00 65.81 163 TYR A O 1
ATOM 1272 N N . VAL A 1 164 ? 9.321 7.416 -39.033 1.00 65.50 164 VAL A N 1
ATOM 1273 C CA . VAL A 1 164 ? 9.646 6.656 -40.243 1.00 65.50 164 VAL A CA 1
ATOM 1274 C C . VAL A 1 164 ? 8.756 7.197 -41.357 1.00 65.50 164 VAL A C 1
ATOM 1276 O O . VAL A 1 164 ? 7.603 6.811 -41.492 1.00 65.50 164 VAL A O 1
ATOM 1279 N N . GLY A 1 165 ? 9.274 8.163 -42.118 1.00 69.06 165 GLY A N 1
ATOM 1280 C CA . GLY A 1 165 ? 8.485 8.898 -43.116 1.00 69.06 165 GLY A CA 1
ATOM 1281 C C . GLY A 1 165 ? 8.089 8.104 -44.362 1.00 69.06 165 GLY A C 1
ATOM 1282 O O . GLY A 1 165 ? 7.193 8.537 -45.078 1.00 69.06 165 GLY A O 1
ATOM 1283 N N . CYS A 1 166 ? 8.730 6.961 -44.610 1.00 64.56 166 CYS A N 1
ATOM 1284 C CA . CYS A 1 166 ? 8.368 6.040 -45.681 1.00 64.56 166 CYS A CA 1
ATOM 1285 C C . CYS A 1 166 ? 8.260 4.632 -45.094 1.00 64.56 166 CYS A C 1
ATOM 1287 O O . CYS A 1 166 ? 9.278 4.017 -44.778 1.00 64.56 166 CYS A O 1
ATOM 1289 N N . VAL A 1 167 ? 7.031 4.147 -44.945 1.00 67.19 167 VAL A N 1
ATOM 1290 C CA . VAL A 1 167 ? 6.728 2.732 -44.720 1.00 67.19 167 VAL A CA 1
ATOM 1291 C C . VAL A 1 167 ? 6.156 2.222 -46.037 1.00 67.19 167 VAL A C 1
ATOM 1293 O O . VAL A 1 167 ? 5.240 2.842 -46.579 1.00 67.19 167 VAL A O 1
ATOM 1296 N N . GLU A 1 168 ? 6.719 1.152 -46.593 1.00 64.56 168 GLU A N 1
ATOM 1297 C CA . GLU A 1 168 ? 6.105 0.500 -47.750 1.00 64.56 168 GLU A CA 1
ATOM 1298 C C . GLU A 1 168 ? 4.761 -0.082 -47.302 1.00 64.56 168 GLU A C 1
ATOM 1300 O O . GLU A 1 168 ? 4.696 -0.890 -46.373 1.00 64.56 168 GLU A O 1
ATOM 1305 N N . LEU A 1 169 ? 3.670 0.388 -47.911 1.00 57.25 169 LEU A N 1
ATOM 1306 C CA . LEU A 1 169 ? 2.351 -0.185 -47.687 1.00 57.25 169 LEU A CA 1
ATOM 1307 C C . LEU A 1 169 ? 2.337 -1.554 -48.363 1.00 57.25 169 LEU A C 1
ATOM 1309 O O . LEU A 1 169 ? 2.248 -1.644 -49.585 1.00 57.25 169 LEU A O 1
ATOM 1313 N N . ASN A 1 170 ? 2.435 -2.619 -47.571 1.00 53.03 170 ASN A N 1
ATOM 1314 C CA . ASN A 1 170 ? 2.147 -3.952 -48.076 1.00 53.03 170 ASN A CA 1
ATOM 1315 C C . ASN A 1 170 ? 0.659 -3.989 -48.442 1.00 53.03 170 ASN A C 1
ATOM 1317 O O . ASN A 1 170 ? -0.200 -3.810 -47.576 1.00 53.03 170 ASN A O 1
ATOM 1321 N N . GLU A 1 171 ? 0.363 -4.194 -49.725 1.00 56.22 171 GLU A N 1
ATOM 1322 C CA . GLU A 1 171 ? -0.992 -4.399 -50.237 1.00 56.22 171 GLU A CA 1
ATOM 1323 C C . GLU A 1 171 ? -1.589 -5.664 -49.592 1.00 56.22 171 GLU A C 1
ATOM 1325 O O . GLU A 1 171 ? -1.431 -6.770 -50.102 1.00 56.22 171 GLU A O 1
ATOM 1330 N N . GLY A 1 172 ? -2.226 -5.528 -48.423 1.00 57.66 172 GLY A N 1
ATOM 1331 C CA . GLY A 1 172 ? -2.911 -6.652 -47.776 1.00 57.66 172 GLY A CA 1
ATOM 1332 C C . GLY A 1 172 ? -3.137 -6.609 -46.261 1.00 57.66 172 GLY A C 1
ATOM 1333 O O . GLY A 1 172 ? -3.649 -7.589 -45.730 1.00 57.66 172 GLY A O 1
ATOM 1334 N N . GLY A 1 173 ? -2.787 -5.542 -45.539 1.00 40.91 173 GLY A N 1
ATOM 1335 C CA . GLY A 1 173 ? -3.085 -5.440 -44.101 1.00 40.91 173 GLY A CA 1
ATOM 1336 C C . GLY A 1 173 ? -4.384 -4.683 -43.835 1.00 40.91 173 GLY A C 1
ATOM 1337 O O . GLY A 1 173 ? -4.384 -3.460 -43.917 1.00 40.91 173 GLY A O 1
ATOM 1338 N N . GLN A 1 174 ? -5.471 -5.402 -43.547 1.00 43.88 174 GLN A N 1
ATOM 1339 C CA . GLN A 1 174 ? -6.731 -4.826 -43.062 1.00 43.88 174 GLN A CA 1
ATOM 1340 C C . GLN A 1 174 ? -6.535 -4.199 -41.670 1.00 43.88 174 GLN A C 1
ATOM 1342 O O . GLN A 1 174 ? -5.848 -4.786 -40.832 1.00 43.88 174 GLN A O 1
ATOM 1347 N N . GLU A 1 175 ? -7.136 -3.022 -41.470 1.00 39.19 175 GLU A N 1
ATOM 1348 C CA . GLU A 1 175 ? -7.342 -2.377 -40.161 1.00 39.19 175 GLU A CA 1
ATOM 1349 C C . GLU A 1 175 ? -8.158 -3.248 -39.193 1.00 39.19 175 GLU A C 1
ATOM 1351 O O . GLU A 1 175 ? -9.056 -3.989 -39.665 1.00 39.19 175 GLU A O 1
#

=== Feature glossary ===
Feature key, reading from the visual/contextual features back to the raw sequence:

Rendered structure images. Structure images are PyMOL renders from six orthogonal camera directions. Cartoon representation draws helices as coils and strands as arrows; sticks shows the backbone as bonds; surface shows the solvent-excluded envelope. Rainbow coloring maps sequence position to hue (blue→red, N→C); chain coloring assigns a distinct color per polypeptide.

Contact-map, Ramachandran, and PAE plots. Three diagnostic plots accompany the record. The Cα contact map visualizes the tertiary structure as a 2D adjacency matrix (8 Å cutoff, sequence-local contacts suppressed). The Ramachandran plot shows the distribution of backbone (φ, ψ) torsions, with points in the α and β basins reflecting secondary structure content. The PAE plot shows AlphaFold's inter-residue confidence as a color matrix.

InterPro / GO / CATH / organism. The annotation block draws on four external resources. InterPro: which protein families and domains the sequence belongs to. GO: standardized terms for what the protein does, what process it participates in, and where in the cell it acts. CATH: which structural fold it has in the CATH hierarchy. Organism: the species of origin.

Nearest PDB structures. Structural nearest neighbors (via Foldseek easy-search vs the PDB). Reported per hit: target PDB id, E-value, and alignment TM-score. A TM-score above ~0.5 is the conventional threshold for 'same fold'.

Predicted aligned error. Predicted aligned error is AlphaFold's pairwise confidence. Unlike pLDDT (per-residue), PAE is per-residue-pair and captures whether two parts of the structure are correctly placed relative to each other. Units are ångströms of expected positional error.

Solvent-accessible surface area. SASA measures how much of the protein is reachable by solvent. It is computed by rolling a water-sized probe over the atomic surface and summing the exposed area (Å²). Per-residue SASA distinguishes core (buried, low SASA) from surface (exposed, high SASA) residues; total SASA is a whole-molecule size measure.

B-factor. Crystallographic B-factors measure how much each atom's electron density is smeared out, in Å². They rise in mobile loops and surface residues and fall in the buried interior. In AlphaFold models this column is repurposed to hold pLDDT instead.

pLDDT. For AlphaFold models, the B-factor field carries pLDDT — the model's own estimate of local accuracy on a 0–100 scale. Regions with pLDDT<50 should be treated as essentially unmodeled; they often correspond to intrinsically disordered segments.

Backbone torsions (φ/ψ). φ (phi) and ψ (psi) are the two rotatable backbone dihedrals per residue: φ is the C(i-1)–N–Cα–C torsion, ψ is the N–Cα–C–N(i+1) torsion, both in degrees on (−180°, 180°]. α-helical residues cluster near (−60°, −45°); β-strand residues near (−120°, +130°). A Ramachandran plot is simply a scatter of (φ, ψ) for every residue.

Radius of gyration, Cα contacts, bounding box. Radius of gyration (Rg) is the root-mean-square distance of Cα atoms from their centroid — a single number for overall size and compactness. A globular domain of N residues has Rg ≈ 2.2·N^0.38 Å; an extended or disordered chain has a much larger Rg. The Cα contact count is the number of residue pairs whose Cα atoms are within 8 Å and are more than four positions apart in sequence — a standard proxy for tertiary packing density. The bounding box is the smallest axis-aligned box enclosing all Cα atoms.

Secondary structure (3-state, P-SEA). Three-state secondary structure (P-SEA) collapses the eight DSSP classes into helix (a), strand (b), and coil (c). P-SEA assigns these from Cα geometry alone — distances and angles — without requiring backbone oxygens, so it works on any Cα trace.

Secondary structure (8-state, DSSP). Secondary structure is the local, repeating backbone conformation. DSSP classifies it into eight states by reading the hydrogen-bond network: three helix types (H, G, I), two β types (E, B), two non-regular types (T, S), and unstructured coil (-).

Foldseek 3Di. The Foldseek 3Di string encodes local tertiary geometry as a 20-letter alphabet — one character per residue — derived from the relative positions of nearby Cα atoms. Unlike the amino-acid sequence, 3Di is a direct function of the 3D structure, so two proteins with the same fold have similar 3Di strings even at low sequence identity.

mmCIF coordinates. Structure coordinates are given as an mmCIF _atom_site loop: one row per atom with element, residue name, chain id, sequence number, and x/y/z position in Å. Only the four main-chain atoms per residue are included here; side chains are omitted to keep the record compact.

Sequence. This is the polypeptide sequence — one letter per residue, N-terminus first. Length ranges from a few dozen residues for small domains to over a thousand for large multi-domain proteins.